Protein AF-A0A9P7HN36-F1 (afdb_monomer)

pLDDT: mean 71.85, std 19.64, range [27.72, 98.12]

Solvent-accessible surface area (backbone atoms only — not comparable to full-atom values): 15743 Å² total; per-residue (Å²): 134,84,80,79,74,85,84,77,75,54,72,68,57,50,51,51,53,48,53,53,50,51,50,52,51,50,52,50,52,53,49,52,51,51,50,53,53,49,54,54,48,52,54,50,52,52,52,50,52,54,51,49,54,53,48,55,54,49,51,52,52,51,51,54,50,51,52,50,50,54,49,47,57,49,48,52,53,46,52,54,68,34,59,76,48,65,57,75,86,74,66,43,78,41,98,89,78,43,80,41,70,77,92,73,76,58,62,22,52,64,59,46,64,41,38,46,61,50,85,45,71,68,40,47,54,48,49,53,50,49,34,63,68,70,66,62,69,82,94,48,97,85,75,67,71,91,85,72,56,69,69,58,52,46,71,73,43,28,50,62,57,45,54,52,48,29,63,74,68,70,56,58,69,67,43,48,51,53,40,54,52,52,53,50,51,58,72,70,44,78,82,74,76,86,76,56,78,72,55,60,58,53,52,57,55,52,57,57,52,61,68,56,63,78,75,68,85,80,82,90,82,85,87,79,89,84,80,88,79,92,76,86,85,66,78,72,69,68,59,63,69,64,65,73,73,70,76,84,80,78,82,91,130

Foldseek 3Di:
DDDDDDDDDDPVRVVVVVVVVVVVVVVVVVVVVVVVVVVVVVVVVVVVVVVVVVVVVVVVVVVVVVVVVVVVVVVVVVVLQDQQQFQDWDWDQDPVPGTHTQPDDQGTNVLLVCQQPVPDPVSLVRLLSVCVRVVVADPDPPDDDPDDDSSVVCVVGVPSSSVVVCVVSVHDVVSVVVNVVVVVVVVPDDDDDPDDPVVVVVVVVVVVVVVVVVPPPDDDDDDDDDDDDDDDDDPPVVVVVVVVPPPPCDDDD

Mean predicted aligned error: 20.32 Å

Sequence (253 aa):
MAAVAPSYLLRDEFVHFRNRQDELLNTEFHSIRSSVEAVKTELREFKEDVRESKEDVREFKEDVREQFSVVNQRLTRLEESNPSFPIHLIPSLDLSHGI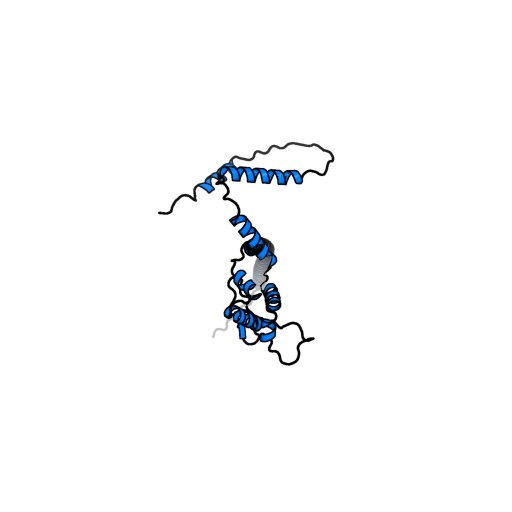LYPKYFPTNATEFYSLRNPTTNRLRQLLAYLAVFYDIQPHSEDDAPEGRNGDEFIAQHPELAVDLLENIFGLNEDNFIKFKARASELANRPPEPPVKRSQILVEIASARRQKLEHATAGHSRHPQSISSDEQDLSESDLYSLGAFLQLKYSGGY

Radius of gyration: 40.42 Å; Cα contacts (8 Å, |Δi|>4): 100; chains: 1; bounding box: 74×75×121 Å

Secondary structure (DSSP, 8-state):
-------PPPHHHHHHHHHHHHHHHHHHHHHHHHHHHHHHHHHHHHHHHHHHHHHHHHHHHHHHHHHHHHHHHHHHHHHHT-TTSBPPPPPEEETTTEEE--SS--SBHHHHHGGGS--SHHHHHHHHHHHHHTT---S-TTS--TT--HHHHHHH-HHHHHHHHHHHHT--HHHHHHHHHHHHHHHHSPPPP---HHHHHHHHHHHHHHHHHTTS-S----------------GGGGTHHHHTTSSSS----

Organism: NCBI:txid221167

Structure (mmCIF, N/CA/C/O backbone):
data_AF-A0A9P7HN36-F1
#
_entry.id   AF-A0A9P7HN36-F1
#
loop_
_atom_site.group_PDB
_atom_site.id
_atom_site.type_symbol
_atom_site.label_atom_id
_atom_site.label_alt_id
_atom_site.label_comp_id
_atom_site.label_asym_id
_atom_site.label_entity_id
_atom_site.label_seq_id
_atom_site.pdbx_PDB_ins_code
_atom_site.Cartn_x
_atom_site.Cartn_y
_atom_site.Cartn_z
_atom_site.occupancy
_atom_site.B_iso_or_equiv
_atom_site.auth_seq_id
_atom_site.auth_comp_id
_atom_site.auth_asym_id
_atom_site.auth_atom_id
_atom_site.pdbx_PDB_model_num
ATOM 1 N N . MET A 1 1 ? 14.181 -10.361 -81.608 1.00 47.28 1 MET A N 1
ATOM 2 C CA . MET A 1 1 ? 14.761 -10.467 -80.253 1.00 47.28 1 MET A CA 1
ATOM 3 C C . MET A 1 1 ? 16.243 -10.148 -80.360 1.00 47.28 1 MET A C 1
ATOM 5 O O . MET A 1 1 ? 16.975 -10.962 -80.902 1.00 47.28 1 MET A O 1
ATOM 9 N N . ALA A 1 2 ? 16.667 -8.942 -79.975 1.00 45.72 2 ALA A N 1
ATOM 10 C CA . ALA A 1 2 ? 18.086 -8.588 -79.970 1.00 45.72 2 ALA A CA 1
ATOM 11 C C . ALA A 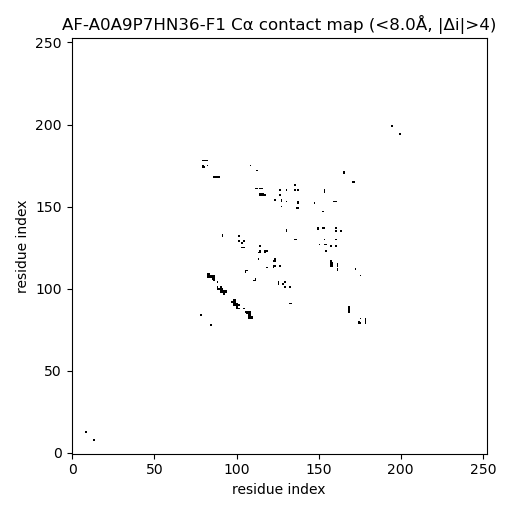1 2 ? 18.731 -9.183 -78.710 1.00 45.72 2 ALA A C 1
ATOM 13 O O . ALA A 1 2 ? 18.282 -8.903 -77.601 1.00 45.72 2 ALA A O 1
ATOM 14 N N . ALA A 1 3 ? 19.730 -10.047 -78.892 1.00 57.88 3 ALA A N 1
ATOM 15 C CA . ALA A 1 3 ? 20.500 -10.620 -77.799 1.00 57.88 3 ALA A CA 1
ATOM 16 C C . ALA A 1 3 ? 21.363 -9.519 -77.167 1.00 57.88 3 ALA A C 1
ATOM 18 O O . ALA A 1 3 ? 22.230 -8.948 -77.826 1.00 57.88 3 ALA A O 1
ATOM 19 N N . VAL A 1 4 ? 21.097 -9.202 -75.900 1.00 61.03 4 VAL A N 1
ATOM 20 C CA . VAL A 1 4 ? 21.942 -8.311 -75.099 1.00 61.03 4 VAL A CA 1
ATOM 21 C C . VAL A 1 4 ? 23.248 -9.056 -74.837 1.00 61.03 4 VAL A C 1
ATOM 23 O O . VAL A 1 4 ? 23.251 -10.084 -74.162 1.00 61.03 4 VAL A O 1
ATOM 26 N N . ALA A 1 5 ? 24.345 -8.583 -75.426 1.00 58.81 5 ALA A N 1
ATOM 27 C CA . ALA A 1 5 ? 25.664 -9.143 -75.169 1.00 58.81 5 ALA A CA 1
ATOM 28 C C . ALA A 1 5 ? 26.021 -8.953 -73.681 1.00 58.81 5 ALA A C 1
ATOM 30 O O . ALA A 1 5 ? 25.765 -7.875 -73.137 1.00 58.81 5 ALA A O 1
ATOM 31 N N . PRO A 1 6 ? 26.601 -9.962 -73.008 1.00 65.06 6 PRO A N 1
ATOM 32 C CA . PRO A 1 6 ? 27.048 -9.811 -71.631 1.00 65.06 6 PRO A CA 1
ATOM 33 C C . PRO A 1 6 ? 28.134 -8.731 -71.564 1.00 65.06 6 PRO A C 1
ATOM 35 O O . PRO A 1 6 ? 29.182 -8.845 -72.200 1.00 65.06 6 PRO A O 1
ATOM 38 N N . SER A 1 7 ? 27.867 -7.661 -70.814 1.00 76.44 7 SER A N 1
ATOM 39 C CA . SER A 1 7 ? 28.839 -6.601 -70.559 1.00 76.44 7 SER A CA 1
ATOM 40 C C . SER A 1 7 ? 29.879 -7.114 -69.566 1.00 76.44 7 SER A C 1
ATOM 42 O O . SER A 1 7 ? 29.596 -7.260 -68.375 1.00 76.44 7 SER A O 1
ATOM 44 N N . TYR A 1 8 ? 31.077 -7.418 -70.048 1.00 80.38 8 TYR A N 1
ATOM 45 C CA . TYR A 1 8 ? 32.200 -7.759 -69.185 1.00 80.38 8 TYR A CA 1
ATOM 46 C C . TYR A 1 8 ? 32.840 -6.470 -68.666 1.00 80.38 8 TYR A C 1
ATOM 48 O O . TYR A 1 8 ? 33.222 -5.611 -69.456 1.00 80.38 8 TYR A O 1
ATOM 56 N N . LEU A 1 9 ? 32.941 -6.340 -67.342 1.00 84.62 9 LEU A N 1
ATOM 57 C CA . LEU A 1 9 ? 33.673 -5.250 -66.696 1.00 84.62 9 LEU A CA 1
ATOM 58 C C . LEU A 1 9 ? 35.171 -5.407 -66.957 1.00 84.62 9 LEU A C 1
ATOM 60 O O . LEU A 1 9 ? 35.709 -6.518 -66.859 1.00 84.62 9 LEU A O 1
ATOM 64 N N . LEU A 1 10 ? 35.860 -4.299 -67.230 1.00 90.44 10 LEU A N 1
ATOM 65 C CA . LEU A 1 10 ? 37.320 -4.309 -67.232 1.00 90.44 10 LEU A CA 1
ATOM 66 C C . LEU A 1 10 ? 37.828 -4.535 -65.800 1.00 90.44 10 LEU A C 1
ATOM 68 O O . LEU A 1 10 ? 37.177 -4.173 -64.819 1.00 90.44 10 LEU A O 1
ATOM 72 N N . ARG A 1 11 ? 39.021 -5.127 -65.666 1.00 91.06 11 ARG A N 1
ATOM 73 C CA . ARG A 1 11 ? 39.638 -5.431 -64.363 1.00 91.06 11 ARG A CA 1
ATOM 74 C C . ARG A 1 11 ? 39.648 -4.219 -63.429 1.00 91.06 11 ARG A C 1
ATOM 76 O O . ARG A 1 11 ? 39.328 -4.356 -62.252 1.00 91.06 11 ARG A O 1
ATOM 83 N N . ASP A 1 12 ? 39.996 -3.054 -63.957 1.00 92.81 12 ASP A N 1
ATOM 84 C CA . ASP A 1 12 ? 40.121 -1.837 -63.158 1.00 92.81 12 ASP A CA 1
ATOM 85 C C . ASP A 1 12 ? 38.751 -1.307 -62.716 1.00 92.81 12 ASP A C 1
ATOM 87 O O . ASP A 1 12 ? 38.607 -0.880 -61.574 1.00 92.81 12 ASP A O 1
ATOM 91 N N . GLU A 1 13 ? 37.716 -1.437 -63.554 1.00 91.75 13 GLU A N 1
ATOM 92 C CA . GLU A 1 13 ? 36.330 -1.101 -63.197 1.00 91.75 13 GLU A CA 1
ATOM 93 C C . GLU A 1 13 ? 35.790 -2.026 -62.100 1.00 91.75 13 GLU A C 1
ATOM 95 O O . GLU A 1 13 ? 35.145 -1.564 -61.158 1.00 91.75 13 GLU A O 1
ATOM 100 N N . PHE A 1 14 ? 36.100 -3.326 -62.173 1.00 92.31 14 PHE A N 1
ATOM 101 C CA . PHE A 1 14 ? 35.742 -4.291 -61.131 1.00 92.31 14 PHE A CA 1
ATOM 102 C C . PHE A 1 14 ? 36.408 -3.956 -59.791 1.00 92.31 14 PHE A C 1
ATOM 104 O O . PHE A 1 14 ? 35.742 -3.965 -58.753 1.00 92.31 14 PHE A O 1
ATOM 111 N N . VAL A 1 15 ? 37.706 -3.631 -59.805 1.00 94.00 15 VAL A N 1
ATOM 112 C CA . VAL A 1 15 ? 38.441 -3.217 -58.599 1.00 94.00 15 VAL A CA 1
ATOM 113 C C . VAL A 1 15 ? 37.847 -1.931 -58.023 1.00 94.00 15 VAL A C 1
ATOM 115 O O . VAL A 1 15 ? 37.610 -1.857 -56.820 1.00 94.00 15 VAL A O 1
ATOM 118 N N . HIS A 1 16 ? 37.526 -0.947 -58.866 1.00 95.06 16 HIS A N 1
ATOM 119 C CA . HIS A 1 16 ? 36.911 0.304 -58.422 1.00 95.06 16 HIS A CA 1
ATOM 120 C C . HIS A 1 16 ? 35.534 0.089 -57.784 1.00 95.06 16 HIS A C 1
ATOM 122 O O . HIS A 1 16 ? 35.232 0.680 -56.746 1.00 95.06 16 HIS A O 1
ATOM 128 N N . PHE A 1 17 ? 34.705 -0.767 -58.390 1.00 94.00 17 PHE A N 1
ATOM 129 C CA . PHE A 1 17 ? 33.387 -1.110 -57.864 1.00 94.00 17 PHE A CA 1
ATOM 130 C C . PHE A 1 17 ? 33.491 -1.824 -56.513 1.00 94.00 17 PHE A C 1
ATOM 132 O O . PHE A 1 17 ? 32.769 -1.476 -55.579 1.00 94.00 17 PHE A O 1
ATOM 139 N N . ARG A 1 18 ? 34.424 -2.777 -56.388 1.00 95.12 18 ARG A N 1
ATOM 140 C CA . ARG A 1 18 ? 34.692 -3.482 -55.129 1.00 95.12 18 ARG A CA 1
ATOM 141 C C . ARG A 1 18 ? 35.163 -2.544 -54.028 1.00 95.12 18 ARG A C 1
ATOM 143 O O . ARG A 1 18 ? 34.570 -2.558 -52.959 1.00 95.12 18 ARG A O 1
ATOM 150 N N . ASN A 1 19 ? 36.138 -1.683 -54.310 1.00 95.56 19 ASN A N 1
ATOM 151 C CA . ASN A 1 19 ? 36.632 -0.716 -53.330 1.00 95.56 19 ASN A CA 1
ATOM 152 C C . ASN A 1 19 ? 35.515 0.221 -52.859 1.00 95.56 19 ASN A C 1
ATOM 154 O O . ASN A 1 19 ? 35.366 0.443 -51.664 1.00 95.56 19 ASN A O 1
ATOM 158 N N . ARG A 1 20 ? 34.670 0.703 -53.780 1.00 96.38 20 ARG A N 1
ATOM 159 C CA . ARG A 1 20 ? 33.516 1.540 -53.429 1.00 96.38 20 ARG A CA 1
ATOM 160 C C . ARG A 1 20 ? 32.504 0.794 -52.562 1.00 96.38 20 ARG A C 1
ATOM 162 O O . ARG A 1 20 ? 31.936 1.374 -51.642 1.00 96.38 20 ARG A O 1
ATOM 169 N N . GLN A 1 21 ? 32.246 -0.476 -52.863 1.00 96.19 21 GLN A N 1
ATOM 170 C CA . GLN A 1 21 ? 31.353 -1.301 -52.055 1.00 96.19 21 GLN A CA 1
ATOM 171 C C . GLN A 1 21 ? 31.927 -1.528 -50.652 1.00 96.19 21 GLN A C 1
ATOM 173 O O . GLN A 1 21 ? 31.193 -1.405 -49.674 1.00 96.19 21 GLN A O 1
ATOM 178 N N . ASP A 1 22 ? 33.223 -1.814 -50.548 1.00 97.31 22 ASP A N 1
ATOM 179 C CA . ASP A 1 22 ? 33.903 -2.017 -49.270 1.00 97.31 22 ASP A CA 1
ATOM 180 C C . ASP A 1 22 ? 33.950 -0.720 -48.450 1.00 97.31 22 ASP A C 1
ATOM 182 O O . ASP A 1 22 ? 33.723 -0.751 -47.244 1.00 97.31 22 ASP A O 1
ATOM 186 N N . GLU A 1 23 ? 34.164 0.434 -49.087 1.00 97.19 23 GLU A N 1
ATOM 187 C CA . GLU A 1 23 ? 34.049 1.752 -48.451 1.00 97.19 23 GLU A CA 1
ATOM 188 C C . GLU A 1 23 ? 32.647 1.976 -47.878 1.00 97.19 23 GLU A C 1
ATOM 190 O O . GLU A 1 23 ? 32.523 2.312 -46.700 1.00 97.19 23 GLU A O 1
ATOM 195 N N . LEU A 1 24 ? 31.596 1.725 -48.667 1.00 97.19 24 LEU A N 1
ATOM 196 C CA . LEU A 1 24 ? 30.209 1.859 -48.210 1.00 97.19 24 LEU A CA 1
ATOM 197 C C . LEU A 1 24 ? 29.908 0.925 -47.032 1.00 97.19 24 LEU A C 1
ATOM 199 O O . LEU A 1 24 ? 29.377 1.360 -46.010 1.00 97.19 24 LEU A O 1
ATOM 203 N N . LEU A 1 25 ? 30.300 -0.346 -47.132 1.00 97.56 25 LEU A N 1
ATOM 204 C CA . LEU A 1 25 ? 30.133 -1.307 -46.042 1.00 97.56 25 LEU A CA 1
ATOM 205 C C . LEU A 1 25 ? 30.875 -0.854 -44.786 1.00 97.56 25 LEU A C 1
ATOM 207 O O . LEU A 1 25 ? 30.311 -0.888 -43.694 1.00 97.56 25 LEU A O 1
ATOM 211 N N . ASN A 1 26 ? 32.110 -0.376 -44.929 1.00 97.50 26 ASN A N 1
ATOM 212 C CA . ASN A 1 26 ? 32.878 0.145 -43.807 1.00 97.50 26 ASN A CA 1
ATOM 213 C C . ASN A 1 26 ? 32.187 1.352 -43.169 1.00 97.50 26 ASN A C 1
ATOM 215 O O . ASN A 1 26 ? 32.127 1.411 -41.941 1.00 97.50 26 ASN A O 1
ATOM 219 N N . THR A 1 27 ? 31.631 2.281 -43.952 1.00 97.75 27 THR A N 1
ATOM 220 C CA . THR A 1 27 ? 30.898 3.429 -43.395 1.00 97.75 27 THR A CA 1
ATOM 221 C C . THR A 1 27 ? 29.658 3.002 -42.613 1.00 97.75 27 THR A C 1
ATOM 223 O O . THR A 1 27 ? 29.464 3.463 -41.488 1.00 97.75 27 THR A O 1
ATOM 226 N N . GLU A 1 28 ? 28.878 2.056 -43.140 1.00 97.94 28 GLU A N 1
ATOM 227 C CA . GLU A 1 28 ? 27.693 1.531 -42.456 1.00 97.94 28 GLU A CA 1
ATOM 228 C C . GLU A 1 28 ? 28.076 0.782 -41.174 1.00 97.94 28 GLU A C 1
ATOM 230 O O . GLU A 1 28 ? 27.488 1.013 -40.118 1.00 97.94 28 GLU A O 1
ATOM 235 N N . PHE A 1 29 ? 29.125 -0.047 -41.205 1.00 98.06 29 PHE A N 1
ATOM 236 C CA . PHE A 1 29 ? 29.607 -0.736 -40.005 1.00 98.06 29 PHE A CA 1
ATOM 237 C C . PHE A 1 29 ? 30.107 0.232 -38.926 1.00 98.06 29 PHE A C 1
ATOM 239 O O . PHE A 1 29 ? 29.846 0.007 -37.742 1.00 98.06 29 PHE A O 1
ATOM 246 N N . HIS A 1 30 ? 30.787 1.319 -39.303 1.00 97.75 30 HIS A N 1
ATOM 247 C CA . HIS A 1 30 ? 31.198 2.357 -38.349 1.00 97.75 30 HIS A CA 1
ATOM 248 C C . HIS A 1 30 ? 29.997 3.109 -37.763 1.00 97.75 30 HIS A C 1
ATOM 250 O O . HIS A 1 30 ? 29.988 3.401 -36.562 1.00 97.75 30 HIS A O 1
ATOM 256 N N . SER A 1 31 ? 28.979 3.383 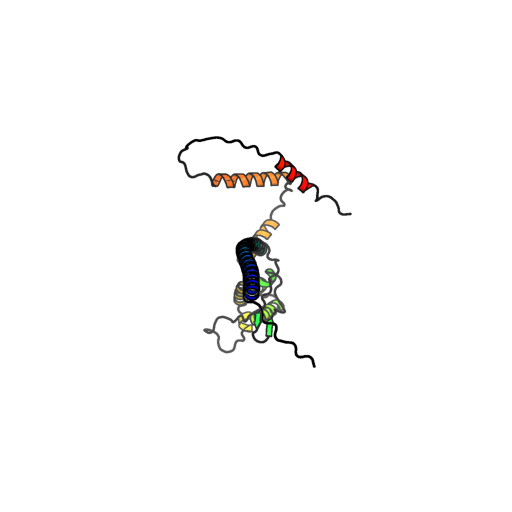-38.582 1.00 97.75 31 SER A N 1
ATOM 257 C CA . SER A 1 31 ? 27.727 4.008 -38.147 1.00 97.75 31 SER A CA 1
ATOM 258 C C . SER A 1 31 ? 26.986 3.122 -37.142 1.00 97.75 31 SER A C 1
ATOM 260 O O . SER A 1 31 ? 26.695 3.551 -36.023 1.00 97.75 31 SER A O 1
ATOM 262 N N . ILE A 1 32 ? 26.791 1.842 -37.480 1.00 97.94 32 ILE A N 1
ATOM 263 C CA . ILE A 1 32 ? 26.143 0.856 -36.606 1.00 97.94 32 ILE A CA 1
ATOM 264 C C . ILE A 1 32 ? 26.909 0.729 -35.291 1.00 97.94 32 ILE A C 1
ATOM 266 O O . ILE A 1 32 ? 26.306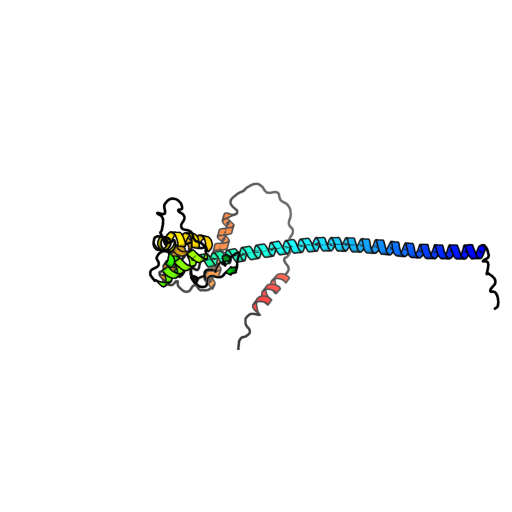 0.755 -34.221 1.00 97.94 32 ILE A O 1
ATOM 270 N N . ARG A 1 33 ? 28.242 0.633 -35.344 1.00 97.62 33 ARG A N 1
ATOM 271 C CA . ARG A 1 33 ? 29.065 0.527 -34.134 1.00 97.62 33 ARG A CA 1
ATOM 272 C C . ARG A 1 33 ? 28.907 1.747 -33.230 1.00 97.62 33 ARG A C 1
ATOM 274 O O . ARG A 1 33 ? 28.764 1.582 -32.023 1.00 97.62 33 ARG A O 1
ATOM 281 N N . SER A 1 34 ? 28.897 2.946 -33.809 1.00 97.56 34 SER A N 1
ATOM 282 C CA . SER A 1 34 ? 28.666 4.187 -33.060 1.00 97.56 34 SER A CA 1
ATOM 283 C C . SER A 1 34 ? 27.279 4.205 -32.412 1.00 97.56 34 SER A C 1
ATOM 285 O O . SER A 1 34 ? 27.163 4.523 -31.232 1.00 97.56 34 SER A O 1
ATOM 287 N N . SER A 1 35 ? 26.241 3.795 -33.146 1.00 97.75 35 SER A N 1
ATOM 288 C CA . SER A 1 35 ? 24.876 3.696 -32.615 1.00 97.75 35 SER A CA 1
ATOM 289 C C . SER A 1 35 ? 24.771 2.682 -31.470 1.00 97.75 35 SER A C 1
ATOM 291 O O . SER A 1 35 ? 24.151 2.972 -30.450 1.00 97.75 35 SER A O 1
ATOM 293 N N . VAL A 1 36 ? 25.431 1.526 -31.585 1.00 98.12 36 VAL A N 1
ATOM 294 C CA . VAL A 1 36 ? 25.458 0.508 -30.523 1.00 98.12 36 VAL A CA 1
ATOM 295 C C . VAL A 1 36 ? 26.144 1.027 -29.256 1.00 98.12 36 VAL A C 1
ATOM 297 O O . VAL A 1 36 ? 25.639 0.793 -28.158 1.00 98.12 36 VAL A O 1
ATOM 300 N N . GLU A 1 37 ? 27.267 1.741 -29.371 1.00 97.50 37 GLU A N 1
ATOM 301 C CA . GLU A 1 37 ? 27.928 2.334 -28.197 1.00 97.50 37 GLU A CA 1
ATOM 302 C C . GLU A 1 37 ? 27.091 3.461 -27.565 1.00 97.50 37 GLU A C 1
ATOM 304 O O . GLU A 1 37 ? 27.061 3.577 -26.336 1.00 97.50 37 GLU A O 1
ATOM 309 N N . ALA A 1 38 ? 26.352 4.236 -28.368 1.00 97.50 38 ALA A N 1
ATOM 310 C CA . ALA A 1 38 ? 25.414 5.237 -27.856 1.00 97.50 38 ALA A CA 1
ATOM 311 C C . ALA A 1 38 ? 24.286 4.578 -27.043 1.00 97.50 38 ALA A C 1
ATOM 313 O O . ALA A 1 38 ? 24.116 4.893 -25.868 1.00 97.50 38 ALA A O 1
ATOM 314 N N . VAL A 1 39 ? 23.616 3.565 -27.606 1.00 98.00 39 VAL A N 1
ATOM 315 C CA . VAL A 1 39 ? 22.551 2.809 -26.914 1.00 98.00 39 VAL A CA 1
ATOM 316 C C . VAL A 1 39 ? 23.062 2.164 -25.626 1.00 98.00 39 VAL A C 1
ATOM 318 O O . VAL A 1 39 ? 22.370 2.130 -24.613 1.00 98.00 39 VAL A O 1
ATOM 321 N N . LYS A 1 40 ? 24.291 1.647 -25.632 1.00 97.44 40 LYS A N 1
ATOM 322 C CA . LYS A 1 40 ? 24.910 1.059 -24.439 1.00 97.44 40 LYS A CA 1
ATOM 323 C C . LYS A 1 40 ? 25.165 2.093 -23.341 1.00 97.44 40 LYS A C 1
ATOM 325 O O . LYS A 1 40 ? 25.086 1.744 -22.163 1.00 97.44 40 LYS A O 1
ATOM 330 N N . THR A 1 41 ? 25.484 3.327 -23.721 1.00 97.25 41 THR A N 1
ATOM 331 C CA . THR A 1 41 ? 25.666 4.441 -22.784 1.00 97.25 41 THR A CA 1
ATOM 332 C C . THR A 1 41 ? 24.323 4.854 -22.189 1.00 97.25 41 THR A C 1
ATOM 334 O O . THR A 1 41 ? 24.186 4.825 -20.970 1.00 97.25 41 THR A O 1
ATOM 337 N N . GLU A 1 42 ? 23.303 5.068 -23.022 1.00 97.50 42 GLU A N 1
ATOM 338 C CA . GLU A 1 42 ? 21.939 5.385 -22.564 1.00 97.50 42 GLU A CA 1
ATOM 339 C C . GLU A 1 42 ? 21.368 4.286 -21.654 1.00 97.50 42 GLU A C 1
ATOM 341 O O . GLU A 1 42 ? 20.771 4.562 -20.617 1.00 97.50 42 GLU A O 1
ATOM 346 N N . LEU A 1 43 ? 21.603 3.010 -21.981 1.00 97.56 43 LEU A N 1
ATOM 347 C CA . LEU A 1 43 ? 21.161 1.889 -21.146 1.00 97.56 43 LEU A CA 1
ATOM 348 C C . LEU A 1 43 ? 21.854 1.873 -19.776 1.00 97.56 43 LEU A C 1
ATOM 350 O O . LEU A 1 43 ? 21.286 1.384 -18.795 1.00 97.56 43 LEU A O 1
ATOM 354 N N . ARG A 1 44 ? 23.094 2.366 -19.702 1.00 97.06 44 ARG A N 1
ATOM 355 C CA . ARG A 1 44 ? 23.831 2.482 -18.442 1.00 97.06 44 ARG A CA 1
ATOM 356 C C . ARG A 1 44 ? 23.238 3.581 -17.570 1.00 97.06 44 ARG A C 1
ATOM 358 O O . ARG A 1 44 ? 22.998 3.312 -16.399 1.00 97.06 44 ARG A O 1
ATOM 365 N N . GLU A 1 45 ? 22.968 4.742 -18.154 1.00 96.69 45 GLU A N 1
ATOM 366 C CA . GLU A 1 45 ? 22.323 5.877 -17.483 1.00 96.69 45 GLU A CA 1
ATOM 367 C C . GLU A 1 45 ? 20.928 5.484 -16.987 1.00 96.69 45 GLU A C 1
ATOM 369 O O . GLU A 1 45 ? 20.653 5.550 -15.794 1.00 96.69 45 GLU A O 1
ATOM 374 N N . PHE A 1 46 ? 20.102 4.884 -17.850 1.00 97.44 46 PHE A N 1
ATOM 375 C CA . PHE A 1 46 ? 18.781 4.384 -17.462 1.00 97.44 46 PHE A CA 1
ATOM 376 C C . PHE A 1 46 ? 18.837 3.384 -16.295 1.00 97.44 46 PHE A C 1
ATOM 378 O O . PHE A 1 46 ? 17.964 3.355 -15.427 1.00 97.44 46 PHE A O 1
ATOM 385 N N . LYS A 1 47 ? 19.868 2.534 -16.245 1.00 96.19 47 LYS A N 1
ATOM 386 C CA . LYS A 1 47 ? 20.054 1.595 -15.132 1.00 96.19 47 LYS A CA 1
ATOM 387 C C . LYS A 1 47 ? 20.394 2.312 -13.822 1.00 96.19 47 LYS A C 1
ATOM 389 O O . LYS A 1 47 ? 20.030 1.803 -12.758 1.00 96.19 47 LYS A O 1
ATOM 394 N N . GLU A 1 48 ? 21.113 3.426 -13.887 1.00 96.62 48 GLU A N 1
ATOM 395 C CA . GLU A 1 48 ? 21.414 4.266 -12.727 1.00 96.62 48 GLU A CA 1
ATOM 396 C C . GLU A 1 48 ? 20.146 4.977 -12.235 1.00 96.62 48 GLU A C 1
ATOM 398 O O . GLU A 1 48 ? 19.824 4.825 -11.056 1.00 96.62 48 GLU A O 1
ATOM 403 N N . ASP A 1 49 ? 19.352 5.567 -13.132 1.00 96.62 49 ASP A N 1
ATOM 404 C CA . ASP A 1 49 ? 18.062 6.199 -12.803 1.00 96.62 49 ASP A CA 1
ATOM 405 C C . ASP A 1 49 ? 17.083 5.210 -12.149 1.00 96.62 49 ASP A C 1
ATOM 407 O O . ASP A 1 49 ? 16.435 5.497 -11.142 1.00 96.62 49 ASP A O 1
ATOM 411 N N . VAL A 1 50 ? 16.993 3.984 -12.681 1.00 96.81 50 VAL A N 1
ATOM 412 C CA . VAL A 1 50 ? 16.153 2.925 -12.092 1.00 96.81 50 VAL A CA 1
ATOM 413 C C . VAL A 1 50 ? 16.640 2.535 -10.693 1.00 96.81 50 VAL A C 1
ATOM 415 O O . VAL A 1 50 ? 15.835 2.147 -9.841 1.00 96.81 50 VAL A O 1
ATOM 418 N N . ARG A 1 51 ? 17.951 2.603 -10.437 1.00 95.88 51 ARG A N 1
ATOM 419 C CA . ARG A 1 51 ? 18.512 2.314 -9.113 1.00 95.88 51 ARG A CA 1
ATOM 420 C C . ARG A 1 51 ? 18.144 3.411 -8.117 1.00 95.88 51 ARG A C 1
ATOM 422 O O . ARG A 1 51 ? 17.738 3.060 -7.014 1.00 95.88 51 ARG A O 1
ATOM 429 N N . GLU A 1 52 ? 18.255 4.673 -8.517 1.00 96.19 52 GLU A N 1
ATOM 430 C CA . GLU A 1 52 ? 17.866 5.838 -7.712 1.00 96.19 52 GLU A CA 1
ATOM 431 C C . GLU A 1 52 ? 16.366 5.818 -7.403 1.00 96.19 52 GLU A C 1
ATOM 433 O O . GLU A 1 52 ? 15.976 5.779 -6.241 1.00 96.19 52 GLU A O 1
ATOM 438 N N . SER A 1 53 ? 15.518 5.646 -8.421 1.00 95.88 53 SER A N 1
ATOM 439 C CA . SER A 1 53 ? 14.064 5.553 -8.234 1.00 95.88 53 SER A CA 1
ATOM 440 C C . SER A 1 53 ? 13.656 4.425 -7.274 1.00 95.88 53 SER A C 1
ATOM 442 O O . SER A 1 53 ? 12.695 4.546 -6.512 1.00 95.88 53 SER A O 1
ATOM 444 N N . LYS A 1 54 ? 14.392 3.307 -7.264 1.00 94.81 54 LYS A N 1
ATOM 445 C CA . LYS A 1 54 ? 14.148 2.213 -6.315 1.00 94.81 54 LYS A CA 1
ATOM 446 C C . LYS A 1 54 ? 14.495 2.597 -4.873 1.00 94.81 54 LYS A C 1
ATOM 448 O O . LYS A 1 54 ? 13.872 2.068 -3.949 1.00 94.81 54 LYS A O 1
ATOM 453 N N . GLU A 1 55 ? 15.495 3.447 -4.686 1.00 95.56 55 GLU A N 1
ATOM 454 C CA . GLU A 1 55 ? 15.901 3.976 -3.385 1.00 95.56 55 GLU A CA 1
ATOM 455 C C . GLU A 1 55 ? 14.852 4.971 -2.867 1.00 95.56 55 GLU A C 1
ATOM 457 O O . GLU A 1 55 ? 14.335 4.761 -1.769 1.00 95.56 55 GLU A O 1
ATOM 462 N N . ASP A 1 56 ? 14.384 5.893 -3.711 1.00 94.62 56 ASP A N 1
ATOM 463 C CA . ASP A 1 56 ? 13.293 6.829 -3.385 1.00 94.62 56 ASP A CA 1
ATOM 464 C C . ASP A 1 56 ? 12.000 6.102 -2.990 1.00 94.62 56 ASP A C 1
ATOM 466 O O . ASP A 1 56 ? 11.345 6.425 -1.998 1.00 94.62 56 ASP A O 1
ATOM 470 N N . VAL A 1 57 ? 11.623 5.062 -3.743 1.00 95.00 57 VAL A N 1
ATOM 471 C CA . VAL A 1 57 ? 10.437 4.247 -3.427 1.00 95.00 57 VAL A CA 1
ATOM 472 C C . VAL A 1 57 ? 10.595 3.534 -2.083 1.00 95.00 57 VAL A C 1
ATOM 474 O O . VAL A 1 57 ? 9.606 3.309 -1.376 1.00 95.00 57 VAL A O 1
ATOM 477 N N . ARG A 1 58 ? 11.822 3.149 -1.718 1.00 94.12 58 ARG A N 1
ATOM 478 C CA . ARG A 1 58 ? 12.092 2.531 -0.420 1.00 94.12 58 ARG A CA 1
ATOM 479 C C . ARG A 1 58 ? 11.957 3.552 0.706 1.00 94.12 58 ARG A C 1
ATOM 481 O O . ARG A 1 58 ? 11.287 3.230 1.686 1.00 94.12 58 ARG A O 1
ATOM 488 N N . GLU A 1 59 ? 12.535 4.737 0.554 1.00 94.38 59 GLU A N 1
ATOM 489 C CA . GLU A 1 59 ? 12.415 5.828 1.527 1.00 94.38 59 GLU A CA 1
ATOM 490 C C . GLU A 1 59 ? 10.948 6.222 1.721 1.00 94.38 59 GLU A C 1
ATOM 492 O O . GLU A 1 59 ? 10.436 6.169 2.836 1.00 94.38 59 GLU A O 1
ATOM 497 N N . PHE A 1 60 ? 10.214 6.454 0.629 1.00 95.00 60 PHE A N 1
ATOM 498 C CA . PHE A 1 60 ? 8.783 6.759 0.681 1.00 95.00 60 PHE A CA 1
ATOM 499 C C . PHE A 1 60 ? 7.977 5.686 1.428 1.00 95.00 60 PHE A C 1
ATOM 501 O O . PHE A 1 60 ? 7.057 5.987 2.190 1.00 95.00 60 PHE A O 1
ATOM 508 N N . LYS A 1 61 ? 8.316 4.405 1.241 1.00 91.38 61 LYS A N 1
ATOM 509 C CA . LYS A 1 61 ? 7.667 3.301 1.959 1.00 91.38 61 LYS A CA 1
ATOM 510 C C . LYS A 1 61 ? 7.968 3.327 3.460 1.00 91.38 61 LYS A C 1
ATOM 512 O O . LYS A 1 61 ? 7.093 2.960 4.251 1.00 91.38 61 LYS A O 1
ATOM 517 N N . GLU A 1 62 ? 9.188 3.685 3.844 1.00 92.50 62 GLU A N 1
ATOM 518 C CA . GLU A 1 62 ? 9.581 3.849 5.246 1.00 92.50 62 GLU A CA 1
ATOM 519 C C . GLU A 1 62 ? 8.822 5.037 5.868 1.00 92.50 62 GLU A C 1
ATOM 521 O O . GLU A 1 62 ? 8.153 4.850 6.886 1.00 92.50 62 GLU A O 1
ATOM 526 N N . ASP A 1 63 ? 8.750 6.173 5.174 1.00 91.50 63 ASP A N 1
ATOM 527 C CA . ASP A 1 63 ? 7.995 7.368 5.580 1.00 91.50 63 ASP A CA 1
ATOM 528 C C . ASP A 1 63 ? 6.497 7.087 5.787 1.00 91.50 63 ASP A C 1
ATOM 530 O O . ASP A 1 63 ? 5.909 7.411 6.825 1.00 91.50 63 ASP A O 1
ATOM 534 N N . VAL A 1 64 ? 5.860 6.404 4.830 1.00 90.75 64 VAL A N 1
ATOM 535 C CA . VAL A 1 64 ? 4.447 6.002 4.940 1.00 90.75 64 VAL A CA 1
ATOM 536 C C . VAL A 1 64 ? 4.233 5.060 6.126 1.00 90.75 64 VAL A C 1
ATOM 538 O O . VAL A 1 64 ? 3.228 5.172 6.835 1.00 90.75 64 VAL A O 1
ATOM 541 N N . ARG A 1 65 ? 5.167 4.135 6.381 1.00 89.50 65 ARG A N 1
ATOM 542 C CA . ARG A 1 65 ? 5.092 3.233 7.540 1.00 89.50 65 ARG A CA 1
ATOM 543 C C . ARG A 1 65 ? 5.187 4.011 8.851 1.00 89.50 65 ARG A C 1
ATOM 545 O O . ARG A 1 65 ? 4.438 3.702 9.781 1.00 89.50 65 ARG A O 1
ATOM 552 N N . GLU A 1 66 ? 6.074 4.994 8.941 1.00 88.56 66 GLU A N 1
ATOM 553 C CA . GLU A 1 66 ? 6.199 5.842 10.128 1.00 88.56 66 GLU A CA 1
ATOM 554 C C . GLU A 1 66 ? 4.938 6.671 10.366 1.00 88.56 66 GLU A C 1
ATOM 556 O O . GLU A 1 66 ? 4.397 6.664 11.476 1.00 88.56 66 GLU A O 1
ATOM 561 N N . GLN A 1 67 ? 4.398 7.304 9.322 1.00 88.56 67 GLN A N 1
ATOM 562 C CA . GLN A 1 67 ? 3.135 8.036 9.422 1.00 88.56 67 GLN A CA 1
ATOM 563 C C . GLN A 1 67 ? 1.992 7.132 9.887 1.00 88.56 67 GLN A C 1
ATOM 565 O O . GLN A 1 67 ? 1.240 7.505 10.791 1.00 88.56 67 GLN A O 1
ATOM 570 N N . PHE A 1 68 ? 1.887 5.923 9.331 1.00 88.06 68 PHE A N 1
ATOM 571 C CA . PHE A 1 68 ? 0.873 4.957 9.745 1.00 88.06 68 PHE A CA 1
ATOM 572 C C . PHE A 1 68 ? 1.058 4.522 11.204 1.00 88.06 68 PHE A C 1
ATOM 574 O O . PHE A 1 68 ? 0.084 4.432 11.946 1.00 88.06 68 PHE A O 1
ATOM 581 N N . SER A 1 69 ? 2.300 4.330 11.658 1.00 85.19 69 SER A N 1
ATOM 582 C CA . SER A 1 69 ? 2.607 4.049 13.067 1.00 85.19 69 SER A CA 1
ATOM 583 C C . SER A 1 69 ? 2.152 5.185 13.988 1.00 85.19 69 SER A C 1
ATOM 585 O O . SER A 1 69 ? 1.495 4.934 14.999 1.00 85.19 69 SER A O 1
ATOM 587 N N . VAL A 1 70 ? 2.421 6.444 13.627 1.00 84.88 70 VAL A N 1
ATOM 588 C CA . VAL A 1 70 ? 1.971 7.614 14.401 1.00 84.88 70 VAL A CA 1
ATOM 589 C C . VAL A 1 70 ? 0.446 7.706 14.435 1.00 84.88 70 VAL A C 1
ATOM 591 O O . VAL A 1 70 ? -0.125 8.000 15.487 1.00 84.88 70 VAL A O 1
ATOM 594 N N . VAL A 1 71 ? -0.223 7.457 13.307 1.00 83.88 71 VAL A N 1
ATOM 595 C CA . VAL A 1 71 ? -1.690 7.434 13.234 1.00 83.88 71 VAL A CA 1
ATOM 596 C C . VAL A 1 71 ? -2.250 6.315 14.104 1.00 83.88 71 VAL A C 1
ATOM 598 O O . VAL A 1 71 ? -3.123 6.591 14.920 1.00 83.88 71 VAL A O 1
ATOM 601 N N . ASN A 1 72 ? -1.703 5.103 14.024 1.00 79.62 72 ASN A N 1
ATOM 602 C CA . ASN A 1 72 ? -2.123 3.988 14.869 1.00 79.62 72 ASN A CA 1
ATOM 603 C C . ASN A 1 72 ? -1.923 4.294 16.348 1.00 79.62 72 ASN A C 1
ATOM 605 O O . ASN A 1 72 ? -2.843 4.096 17.120 1.00 79.62 72 ASN A O 1
ATOM 609 N N . GLN A 1 73 ? -0.787 4.865 16.752 1.00 71.81 73 GLN A N 1
ATOM 610 C CA . GLN A 1 73 ? -0.583 5.282 18.144 1.00 71.81 73 GLN A CA 1
ATOM 611 C C . GLN A 1 73 ? -1.595 6.340 18.604 1.00 71.81 73 GLN A C 1
ATOM 613 O O . GLN A 1 73 ? -1.907 6.435 19.790 1.00 71.81 73 GLN A O 1
ATOM 618 N N . ARG A 1 74 ? -2.076 7.195 17.696 1.00 73.31 74 ARG A N 1
ATOM 619 C CA . ARG A 1 74 ? -3.143 8.153 18.010 1.00 73.31 74 ARG A CA 1
ATOM 620 C C . ARG A 1 74 ? -4.493 7.457 18.104 1.00 73.31 74 ARG A C 1
ATOM 622 O O . ARG A 1 74 ? -5.242 7.789 19.014 1.00 73.31 74 ARG A O 1
ATOM 629 N N . LEU A 1 75 ? -4.785 6.522 17.204 1.00 73.56 75 LEU A N 1
ATOM 630 C CA . LEU A 1 75 ? -6.002 5.716 17.238 1.00 73.56 75 LEU A CA 1
ATOM 631 C C . LEU A 1 75 ? -6.062 4.875 18.509 1.00 73.56 75 LEU A C 1
ATOM 633 O O . LEU A 1 75 ? -7.029 5.015 19.239 1.00 73.56 75 LEU A O 1
ATOM 637 N N . THR A 1 76 ? -5.001 4.150 18.863 1.00 67.38 76 THR A N 1
ATOM 638 C CA . THR A 1 76 ? -4.956 3.370 20.106 1.00 67.38 76 THR A CA 1
ATOM 639 C C . THR A 1 76 ? -5.139 4.259 21.329 1.00 67.38 76 THR A C 1
ATOM 641 O O . THR A 1 76 ? -5.953 3.957 22.190 1.00 67.38 76 THR A O 1
ATOM 644 N N . ARG A 1 77 ? -4.483 5.428 21.393 1.00 64.56 77 ARG A N 1
ATOM 645 C CA . ARG A 1 77 ? -4.724 6.388 22.488 1.00 64.56 77 ARG A CA 1
ATOM 646 C C . ARG A 1 77 ? -6.164 6.886 22.528 1.00 64.56 77 ARG A C 1
ATOM 648 O O . ARG A 1 77 ? -6.665 7.156 23.614 1.00 64.56 77 ARG A O 1
ATOM 655 N N . LEU A 1 78 ? -6.804 7.079 21.376 1.00 64.44 78 LEU A N 1
ATOM 656 C CA . LEU A 1 78 ? -8.199 7.507 21.289 1.00 64.44 78 LEU A CA 1
ATOM 657 C C . LEU A 1 78 ? -9.150 6.381 21.712 1.00 64.44 78 LEU A C 1
ATOM 659 O O . LEU A 1 78 ? -10.055 6.651 22.494 1.00 64.44 78 LEU A O 1
ATOM 663 N N . GLU A 1 79 ? -8.910 5.150 21.271 1.00 62.09 79 GLU A N 1
ATOM 664 C CA . GLU A 1 79 ? -9.638 3.937 21.666 1.00 62.09 79 GLU A CA 1
ATOM 665 C C . GLU A 1 79 ? -9.527 3.699 23.178 1.00 62.09 79 GLU A C 1
ATOM 667 O O . GLU A 1 79 ? -10.538 3.564 23.865 1.00 62.09 79 GLU A O 1
ATOM 672 N N . GLU A 1 80 ? -8.314 3.777 23.727 1.00 60.28 80 GLU A N 1
ATOM 673 C CA . GLU A 1 80 ? -8.049 3.703 25.170 1.00 60.28 80 GLU A CA 1
ATOM 674 C C . GLU A 1 80 ? -8.685 4.866 25.947 1.00 60.28 80 GLU A C 1
ATOM 676 O O . GLU A 1 80 ? -9.014 4.731 27.127 1.00 60.28 80 GLU A O 1
ATOM 681 N N . SER A 1 81 ? -8.856 6.026 25.305 1.00 57.72 81 SER A N 1
ATOM 682 C CA . SER A 1 81 ? -9.394 7.234 25.938 1.00 57.72 81 SER A CA 1
ATOM 683 C C . SER A 1 81 ? -10.874 7.469 25.668 1.00 57.72 81 SER A C 1
ATOM 685 O O . SER A 1 81 ? -11.380 8.494 26.118 1.00 57.72 81 SER A O 1
ATOM 687 N N . ASN A 1 82 ? -11.588 6.604 24.944 1.00 62.56 82 ASN A N 1
ATOM 688 C CA . ASN A 1 82 ? -13.016 6.803 24.717 1.00 62.56 82 ASN A CA 1
ATOM 689 C C . ASN A 1 82 ? -13.777 5.467 24.564 1.00 62.56 82 ASN A C 1
ATOM 691 O O . ASN A 1 82 ? -13.805 4.869 23.492 1.00 62.56 82 ASN A O 1
ATOM 695 N N . PRO A 1 83 ? -14.511 5.042 25.604 1.00 58.44 83 PRO A N 1
ATOM 696 C CA . PRO A 1 83 ? -15.286 3.802 25.617 1.00 58.44 83 PRO A CA 1
ATOM 697 C C . PRO A 1 83 ? -16.533 3.843 24.721 1.00 58.44 83 PRO A C 1
ATOM 699 O O . PRO A 1 83 ? -17.245 2.845 24.599 1.00 58.44 83 PRO A O 1
ATOM 702 N N . SER A 1 84 ? -16.844 5.006 24.143 1.00 60.84 84 SER A N 1
ATOM 703 C CA . SER A 1 84 ? -17.912 5.175 23.163 1.00 60.84 84 SER A CA 1
ATOM 704 C C . SER A 1 84 ? -17.413 5.010 21.725 1.00 60.84 84 SER A C 1
ATOM 706 O O . SER A 1 84 ? -18.206 5.225 20.803 1.00 60.84 84 SER A O 1
ATOM 708 N N . PHE A 1 85 ? -16.134 4.664 21.506 1.00 62.12 85 PHE A N 1
ATOM 709 C CA . PHE A 1 85 ? -15.690 4.268 20.173 1.00 62.12 85 PHE A CA 1
ATOM 710 C C . PHE A 1 85 ? -16.474 3.032 19.714 1.00 62.12 85 PHE A C 1
ATOM 712 O O . PHE A 1 85 ? -16.661 2.093 20.499 1.00 62.12 85 PHE A O 1
ATOM 719 N N . PRO A 1 86 ? -16.980 3.042 18.469 1.00 66.94 86 PRO A N 1
ATOM 720 C CA . PRO A 1 86 ? -17.674 1.896 17.926 1.00 66.94 86 PRO A CA 1
ATOM 721 C C . PRO A 1 86 ? -16.715 0.716 17.819 1.00 66.94 86 PRO A C 1
ATOM 723 O O . PRO A 1 86 ? -15.633 0.845 17.254 1.00 66.94 86 PRO A O 1
ATOM 726 N N . ILE A 1 87 ? -17.121 -0.429 18.362 1.00 71.06 87 ILE A N 1
ATOM 727 C CA . ILE A 1 87 ? -16.346 -1.662 18.227 1.00 71.06 87 ILE A CA 1
ATOM 728 C C . ILE A 1 87 ? -16.398 -2.071 16.752 1.00 71.06 87 ILE A C 1
ATOM 730 O O . ILE A 1 87 ? -17.471 -2.097 16.139 1.00 71.06 87 ILE A O 1
ATOM 734 N N . HIS A 1 88 ? -15.241 -2.369 16.166 1.00 67.25 88 HIS A N 1
ATOM 735 C CA . HIS A 1 88 ? -15.162 -2.790 14.774 1.00 67.25 88 HIS A CA 1
ATOM 736 C C . HIS A 1 88 ? -15.572 -4.258 14.624 1.00 67.25 88 HIS A C 1
ATOM 738 O O . HIS A 1 88 ? -15.072 -5.136 15.322 1.00 67.25 88 HIS A O 1
ATOM 744 N N . LEU A 1 89 ? -16.491 -4.517 13.690 1.00 72.44 89 LEU A N 1
ATOM 745 C CA . LEU A 1 89 ? -16.903 -5.872 13.335 1.00 72.44 89 LEU A CA 1
ATOM 746 C C . LEU A 1 89 ? -15.735 -6.618 12.687 1.00 72.44 89 LEU A C 1
ATOM 748 O O . LEU A 1 89 ? -15.128 -6.107 11.742 1.00 72.44 89 LEU A O 1
ATOM 752 N N . ILE A 1 90 ? -15.483 -7.847 13.134 1.00 75.56 90 ILE A N 1
ATOM 753 C CA . ILE A 1 90 ? -14.506 -8.741 12.512 1.00 75.56 90 ILE A CA 1
ATOM 754 C C . ILE A 1 90 ? -15.270 -9.759 11.657 1.00 75.56 90 ILE A C 1
ATOM 756 O O . ILE A 1 90 ? -16.073 -10.522 12.191 1.00 75.56 90 ILE A O 1
ATOM 760 N N . PRO A 1 91 ? -15.081 -9.778 10.329 1.00 79.62 91 PRO A N 1
ATOM 761 C CA . PRO A 1 91 ? -15.735 -10.766 9.481 1.00 79.62 91 PRO A CA 1
ATOM 762 C C . PRO A 1 91 ? -15.208 -12.172 9.784 1.00 79.62 91 PRO A C 1
ATOM 764 O O . PRO A 1 91 ? -13.997 -12.351 9.931 1.00 79.62 91 PRO A O 1
ATOM 767 N N . SER A 1 92 ? -16.090 -13.170 9.832 1.00 75.12 92 SER A N 1
ATOM 768 C CA . SER A 1 92 ? -15.673 -14.574 9.877 1.00 75.12 92 SER A CA 1
ATOM 769 C C . SER A 1 92 ? -15.538 -15.119 8.455 1.00 75.12 92 SER A C 1
ATOM 771 O O . SER A 1 92 ? -16.264 -14.715 7.543 1.00 75.12 92 SER A O 1
ATOM 773 N N . LEU A 1 93 ? -14.565 -16.004 8.237 1.00 68.38 93 LEU A N 1
ATOM 774 C CA . LEU A 1 93 ? -14.379 -16.671 6.953 1.00 68.38 93 LEU A CA 1
ATOM 775 C C . LEU A 1 93 ? -14.989 -18.068 7.029 1.00 68.38 93 LEU A C 1
ATOM 777 O O . LEU A 1 93 ? -14.463 -18.932 7.726 1.00 68.38 93 LEU A O 1
ATOM 781 N N . ASP A 1 94 ? -16.055 -18.297 6.270 1.00 75.88 94 ASP A N 1
ATOM 782 C CA . ASP A 1 94 ? -16.570 -19.640 6.024 1.00 75.88 94 ASP A CA 1
ATOM 783 C C . ASP A 1 94 ? -16.029 -20.128 4.674 1.00 75.88 94 ASP A C 1
ATOM 785 O O . ASP A 1 94 ? -16.216 -19.478 3.643 1.00 75.88 94 ASP A O 1
ATOM 789 N N . LEU A 1 95 ? -15.364 -21.287 4.659 1.00 71.81 95 LEU A N 1
ATOM 790 C CA . LEU A 1 95 ? -14.804 -21.879 3.439 1.00 71.81 95 LEU A CA 1
ATOM 791 C C . LEU A 1 95 ? -15.878 -22.161 2.374 1.00 71.81 95 LEU A C 1
ATOM 793 O O . LEU A 1 95 ? -15.549 -22.262 1.193 1.00 71.81 95 LEU A O 1
ATOM 797 N N . SER A 1 96 ? -17.146 -22.270 2.779 1.00 73.50 96 SER A N 1
ATOM 798 C CA . SER A 1 96 ? -18.266 -22.569 1.882 1.00 73.50 96 SER A CA 1
ATOM 799 C C . SER A 1 96 ? -18.957 -21.314 1.339 1.00 73.50 96 SER A C 1
ATOM 801 O O . SER A 1 96 ? -19.411 -21.307 0.195 1.00 73.50 96 SER A O 1
ATOM 803 N N . HIS A 1 97 ? -19.038 -20.249 2.142 1.00 73.00 97 HIS A N 1
ATOM 804 C CA . HIS A 1 97 ? -19.849 -19.058 1.844 1.00 73.00 97 HIS A CA 1
ATOM 805 C C . HIS A 1 97 ? -19.026 -17.769 1.680 1.00 73.00 97 HIS A C 1
ATOM 807 O O . HIS A 1 97 ? -19.575 -16.731 1.308 1.00 73.00 97 HIS A O 1
ATOM 813 N N . GLY A 1 98 ? -17.711 -17.828 1.900 1.00 79.06 98 GLY A N 1
ATOM 814 C CA . GLY A 1 98 ? -16.812 -16.683 1.811 1.00 79.06 98 GLY A CA 1
ATOM 815 C C . GLY A 1 98 ? -16.815 -15.831 3.081 1.00 79.06 98 GLY A C 1
ATOM 816 O O . GLY A 1 98 ? -16.922 -16.338 4.195 1.00 79.06 98 GLY A O 1
ATOM 817 N N . ILE A 1 99 ? -16.637 -14.519 2.916 1.00 82.88 99 ILE A N 1
ATOM 818 C CA . ILE A 1 99 ? -16.560 -13.566 4.029 1.00 82.88 99 ILE A CA 1
ATOM 819 C C . ILE A 1 99 ? -17.975 -13.297 4.558 1.00 82.88 99 ILE A C 1
ATOM 821 O O . ILE A 1 99 ? -18.807 -12.728 3.847 1.00 82.88 99 ILE A O 1
ATOM 825 N N . LEU A 1 100 ? -18.234 -13.673 5.810 1.00 80.81 100 LEU A N 1
ATOM 826 C CA . LEU A 1 100 ? -19.495 -13.441 6.505 1.00 80.81 100 LEU A CA 1
ATOM 827 C C . LEU A 1 100 ? -19.364 -12.277 7.487 1.00 80.81 100 LEU A C 1
ATOM 829 O O . LEU A 1 100 ? -18.359 -12.114 8.176 1.00 80.81 100 LEU A O 1
ATOM 833 N N . TYR A 1 101 ? -20.424 -11.478 7.576 1.00 81.12 101 TYR A N 1
ATOM 834 C CA . TYR A 1 101 ? -20.523 -10.362 8.511 1.00 81.12 101 TYR A CA 1
ATOM 835 C C . TYR A 1 101 ? -21.590 -10.664 9.569 1.00 81.12 101 TYR A C 1
ATOM 837 O O . TYR A 1 101 ? -22.683 -11.115 9.203 1.00 81.12 101 TYR A O 1
ATOM 845 N N . PRO A 1 102 ? -21.329 -10.391 10.863 1.00 81.94 102 PRO A N 1
ATOM 846 C CA . PRO A 1 102 ? -22.339 -10.558 11.895 1.00 81.94 102 PRO A CA 1
ATOM 847 C C . PRO A 1 102 ? -23.512 -9.609 11.631 1.00 81.94 102 PRO A C 1
ATOM 849 O O . PRO A 1 102 ? -23.332 -8.406 11.445 1.00 81.94 102 PRO A O 1
ATOM 852 N N . LYS A 1 103 ? -24.735 -10.140 11.645 1.00 81.81 103 LYS A N 1
ATOM 853 C CA . LYS A 1 103 ? -25.968 -9.360 11.457 1.00 81.81 103 LYS A CA 1
ATOM 854 C C . LYS A 1 103 ? -26.272 -8.464 12.658 1.00 81.81 103 LYS A C 1
ATOM 856 O O . LYS A 1 103 ? -26.860 -7.397 12.500 1.00 81.81 103 LYS A O 1
ATOM 861 N N . TYR A 1 104 ? -25.891 -8.915 13.850 1.00 82.19 104 TYR A N 1
ATOM 862 C CA . TYR A 1 104 ? -26.057 -8.190 15.102 1.00 82.19 104 TYR A CA 1
ATOM 863 C C . TYR A 1 104 ? -24.713 -8.115 15.813 1.00 82.19 104 TYR A C 1
ATOM 865 O O . TYR A 1 104 ? -24.021 -9.123 15.936 1.00 82.19 104 TYR A O 1
ATOM 873 N N . PHE A 1 105 ? -24.351 -6.919 16.269 1.00 84.00 105 PHE A N 1
ATOM 874 C CA . PHE A 1 105 ? -23.060 -6.665 16.889 1.00 84.00 105 PHE A CA 1
ATOM 875 C C . PHE A 1 105 ? -23.176 -5.536 17.919 1.00 84.00 105 PHE A C 1
ATOM 877 O O . PHE A 1 105 ? -23.929 -4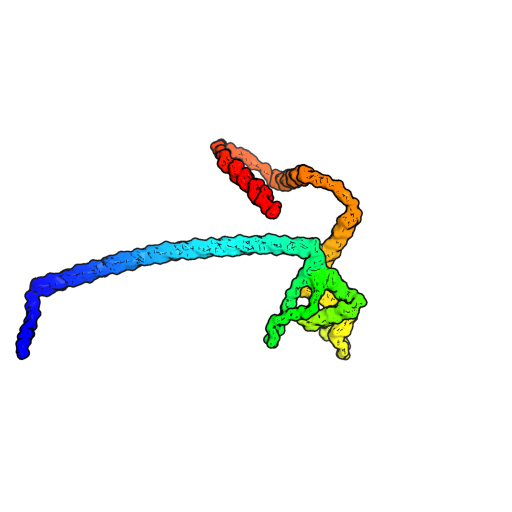.585 17.676 1.00 84.00 105 PHE A O 1
ATOM 884 N N . PRO A 1 106 ? -22.482 -5.632 19.065 1.00 83.06 106 PRO A N 1
ATOM 885 C CA . PRO A 1 106 ? -22.483 -4.588 20.076 1.00 83.06 106 PRO A CA 1
ATOM 886 C C . PRO A 1 106 ? -21.873 -3.307 19.511 1.00 83.06 106 PRO A C 1
ATOM 888 O O . PRO A 1 106 ? -20.788 -3.299 18.937 1.00 83.06 106 PRO A O 1
ATOM 891 N N . THR A 1 107 ? -22.594 -2.206 19.674 1.00 77.06 107 THR A N 1
ATOM 892 C CA . THR A 1 107 ? -22.228 -0.924 19.059 1.00 77.06 107 THR A CA 1
ATOM 893 C C . THR A 1 107 ? -21.115 -0.201 19.803 1.00 77.06 107 THR A C 1
ATOM 895 O O . THR A 1 107 ? -20.423 0.616 19.209 1.00 77.06 107 THR A O 1
ATOM 898 N N . ASN A 1 108 ? -20.940 -0.471 21.096 1.00 79.25 108 ASN A N 1
ATOM 899 C CA . ASN A 1 108 ? -19.964 0.192 21.953 1.00 79.25 108 ASN A CA 1
ATOM 900 C C . ASN A 1 108 ? -19.464 -0.758 23.053 1.00 79.25 108 ASN A C 1
ATOM 902 O O . ASN A 1 108 ? -20.102 -1.770 23.359 1.00 79.25 108 ASN A O 1
ATOM 906 N N . ALA A 1 109 ? -18.346 -0.396 23.690 1.00 76.50 109 ALA A N 1
ATOM 907 C CA . ALA A 1 109 ? -17.748 -1.174 24.779 1.00 76.50 109 ALA A CA 1
ATOM 908 C C . ALA A 1 109 ? -18.704 -1.366 25.968 1.00 76.50 109 ALA A C 1
ATOM 910 O O . ALA A 1 109 ? -18.664 -2.387 26.644 1.00 76.50 109 ALA A O 1
ATOM 911 N N . THR A 1 110 ? -19.625 -0.425 26.193 1.00 79.44 110 THR A N 1
ATOM 912 C CA . THR A 1 110 ? -20.612 -0.534 27.279 1.00 79.44 110 THR A CA 1
ATOM 913 C C . THR A 1 110 ? -21.620 -1.655 27.015 1.00 79.44 110 THR A C 1
ATOM 915 O O . THR A 1 110 ? -21.913 -2.443 27.912 1.00 79.44 110 THR A O 1
ATOM 918 N N . GLU A 1 111 ? -22.141 -1.751 25.790 1.00 83.75 111 GLU A N 1
ATOM 919 C CA . GLU A 1 111 ? -23.046 -2.816 25.347 1.00 83.75 111 GLU A CA 1
ATOM 920 C C . GLU A 1 111 ? -22.317 -4.162 25.340 1.00 83.75 111 GLU A C 1
ATOM 922 O O . GLU A 1 111 ? -22.896 -5.158 25.766 1.00 83.75 111 GLU A O 1
ATOM 927 N N . PHE A 1 112 ? -21.038 -4.171 24.950 1.00 85.50 112 PHE A N 1
ATOM 928 C CA . PHE A 1 112 ? -20.188 -5.360 24.973 1.00 85.50 112 PHE A CA 1
ATOM 929 C C . PHE A 1 112 ? -19.950 -5.897 26.391 1.00 85.50 112 PHE A C 1
ATOM 931 O O . PHE A 1 112 ? -20.310 -7.036 26.668 1.00 85.50 112 PHE A O 1
ATOM 938 N N . TYR A 1 113 ? -19.451 -5.089 27.333 1.00 84.50 113 TYR A N 1
ATOM 939 C CA . TYR A 1 113 ? -19.217 -5.558 28.711 1.00 84.50 113 TYR A CA 1
ATOM 940 C C . TYR A 1 113 ? -20.515 -5.856 29.474 1.00 84.50 113 TYR A C 1
ATOM 942 O O . TYR A 1 113 ? -20.519 -6.641 30.422 1.00 84.50 113 TYR A O 1
ATOM 950 N N . SER A 1 114 ? -21.653 -5.311 29.029 1.00 86.56 114 SER A N 1
ATOM 951 C CA . SER A 1 114 ? -22.970 -5.713 29.542 1.00 86.56 114 SER A CA 1
ATOM 952 C C . SER A 1 114 ? -23.321 -7.170 29.209 1.00 86.56 114 SER A C 1
ATOM 954 O O . SER A 1 114 ? -24.201 -7.739 29.855 1.00 86.56 114 SER A O 1
ATOM 956 N N . LEU A 1 115 ? -22.640 -7.797 28.240 1.00 85.69 115 LEU A N 1
ATOM 957 C CA . LEU A 1 115 ? -22.814 -9.215 27.916 1.00 85.69 115 LEU A CA 1
ATOM 958 C C . LEU A 1 115 ? -22.257 -10.145 29.001 1.00 85.69 115 LEU A C 1
ATOM 960 O O . LEU A 1 115 ? -22.750 -11.264 29.095 1.00 85.69 115 LEU A O 1
ATOM 964 N N . ARG A 1 116 ? -21.324 -9.690 29.861 1.00 83.56 116 ARG A N 1
ATOM 965 C CA . ARG A 1 116 ? -20.857 -10.483 31.020 1.00 83.56 116 ARG A CA 1
ATOM 966 C C . ARG A 1 116 ? -22.005 -10.789 31.982 1.00 83.56 116 ARG A C 1
ATOM 968 O O . ARG A 1 116 ? -22.031 -11.836 32.607 1.00 83.56 116 ARG A O 1
ATOM 975 N N . ASN A 1 117 ? -22.957 -9.864 32.101 1.00 84.06 117 ASN A N 1
ATOM 976 C CA . ASN A 1 117 ? -24.122 -9.989 32.972 1.00 84.06 117 ASN A CA 1
ATOM 977 C C . ASN A 1 117 ? -25.390 -9.623 32.192 1.00 84.06 117 ASN A C 1
ATOM 979 O O . ASN A 1 117 ? -25.918 -8.515 32.345 1.00 84.06 117 ASN A O 1
ATOM 983 N N . PRO A 1 118 ? -25.902 -10.529 31.340 1.00 84.19 118 PRO A N 1
ATOM 984 C CA . PRO A 1 118 ? -26.961 -10.196 30.404 1.00 84.19 118 PRO A CA 1
ATOM 985 C C . PRO A 1 118 ? -28.307 -10.049 31.134 1.00 84.19 118 PRO A C 1
ATOM 987 O O . PRO A 1 118 ? -29.059 -11.007 31.358 1.00 84.19 118 PRO A O 1
ATOM 990 N N . THR A 1 119 ? -28.620 -8.803 31.492 1.00 83.25 119 THR A N 1
ATOM 991 C CA . THR A 1 119 ? -29.845 -8.404 32.206 1.00 83.25 119 THR A CA 1
ATOM 992 C C . THR A 1 119 ? -31.101 -8.552 31.351 1.00 83.25 119 THR A C 1
ATOM 994 O O . THR A 1 119 ? -32.172 -8.871 31.860 1.00 83.25 119 THR A O 1
ATOM 997 N N . THR A 1 120 ? -30.973 -8.346 30.038 1.00 88.69 120 THR A N 1
ATOM 998 C CA . THR A 1 120 ? -32.089 -8.342 29.083 1.00 88.69 120 THR A CA 1
ATOM 999 C C . THR A 1 120 ? -32.034 -9.571 28.179 1.00 88.69 120 THR A C 1
ATOM 1001 O O . THR A 1 120 ? -30.956 -9.993 27.767 1.00 88.69 120 THR A O 1
ATOM 1004 N N . ASN A 1 121 ? -33.197 -10.105 27.786 1.00 85.62 121 ASN A N 1
ATOM 1005 C CA . ASN A 1 121 ? -33.288 -11.245 26.862 1.00 85.62 121 ASN A CA 1
ATOM 1006 C C . ASN A 1 121 ? -32.555 -10.974 25.528 1.00 85.62 121 ASN A C 1
ATOM 1008 O O . ASN A 1 121 ? -31.817 -11.824 25.046 1.00 85.62 121 ASN A O 1
ATOM 1012 N N . ARG A 1 122 ? -32.631 -9.738 25.008 1.00 86.56 122 ARG A N 1
ATOM 1013 C CA . ARG A 1 122 ? -31.853 -9.295 23.837 1.00 86.56 122 ARG A CA 1
ATOM 1014 C C . ARG A 1 122 ? -30.346 -9.525 23.998 1.00 86.56 122 ARG A C 1
ATOM 1016 O O . ARG A 1 122 ? -29.717 -9.980 23.055 1.00 86.56 122 ARG A O 1
ATOM 1023 N N . LEU A 1 123 ? -29.770 -9.206 25.161 1.00 85.69 123 LEU A N 1
ATOM 1024 C CA . LEU A 1 123 ? -28.331 -9.374 25.407 1.00 85.69 123 LEU A CA 1
ATOM 1025 C C . LEU A 1 123 ? -27.950 -10.855 25.464 1.00 85.69 123 LEU A C 1
ATOM 1027 O O . LEU A 1 123 ? -26.913 -11.233 24.934 1.00 85.69 123 LEU A O 1
ATOM 1031 N N . ARG A 1 124 ? -28.823 -11.701 26.028 1.00 84.25 124 ARG A N 1
ATOM 1032 C CA . ARG A 1 124 ? -28.634 -13.162 26.034 1.00 84.25 124 ARG A CA 1
ATOM 1033 C C . ARG A 1 124 ? -28.643 -13.735 24.620 1.00 84.25 124 ARG A C 1
ATOM 1035 O O . ARG A 1 124 ? -27.759 -14.504 24.269 1.00 84.25 124 ARG A O 1
ATOM 1042 N N . GLN A 1 125 ? -29.610 -13.322 23.800 1.00 84.31 125 GLN A N 1
ATOM 1043 C CA . GLN A 1 125 ? -29.691 -13.730 22.394 1.00 84.31 125 GLN A CA 1
ATOM 1044 C C . GLN A 1 125 ? -28.504 -13.216 21.577 1.00 84.31 125 GLN A C 1
ATOM 1046 O O . GLN A 1 125 ? -28.001 -13.934 20.721 1.00 84.31 125 GLN A O 1
ATOM 1051 N N . LEU A 1 126 ? -28.044 -11.990 21.845 1.00 86.81 126 LEU A N 1
ATOM 1052 C CA . LEU A 1 126 ? -26.873 -11.418 21.187 1.00 86.81 126 LEU A CA 1
ATOM 1053 C C . LEU A 1 126 ? -25.600 -12.197 21.536 1.00 86.81 126 LEU A C 1
ATOM 1055 O O . LEU A 1 126 ? -24.836 -12.519 20.633 1.00 86.81 126 LEU A O 1
ATOM 1059 N N . LEU A 1 127 ? -25.394 -12.534 22.812 1.00 86.69 127 LEU A N 1
ATOM 1060 C CA . LEU A 1 127 ? -24.250 -13.340 23.241 1.00 86.69 127 LEU A CA 1
ATOM 1061 C C . LEU A 1 127 ? -24.276 -14.732 22.599 1.00 86.69 127 LEU A C 1
ATOM 1063 O O . LEU A 1 127 ? -23.273 -15.149 22.031 1.00 86.69 127 LEU A O 1
ATOM 1067 N N . ALA A 1 128 ? -25.430 -15.406 22.615 1.00 84.25 128 ALA A N 1
ATOM 1068 C CA . ALA A 1 128 ? -25.595 -16.707 21.965 1.00 84.25 128 ALA A CA 1
ATOM 1069 C C . ALA A 1 128 ? -25.323 -16.629 20.452 1.00 84.25 128 ALA A C 1
ATOM 1071 O O . ALA A 1 128 ? -24.606 -17.459 19.901 1.00 84.25 128 ALA A O 1
ATOM 1072 N N . TYR A 1 129 ? -25.827 -15.587 19.781 1.00 86.56 129 TYR A N 1
ATOM 1073 C CA . TYR A 1 129 ? -25.572 -15.355 18.360 1.00 86.56 129 TYR A CA 1
ATOM 1074 C C . TYR A 1 129 ? -24.081 -15.171 18.053 1.00 86.56 129 TYR A C 1
ATOM 1076 O O . TYR A 1 129 ? -23.571 -15.785 17.118 1.00 86.56 129 TYR A O 1
ATOM 1084 N N . LEU A 1 130 ? -23.382 -14.336 18.828 1.00 85.50 130 LEU A N 1
ATOM 1085 C CA . LEU A 1 130 ? -21.953 -14.082 18.630 1.00 85.50 130 LEU A CA 1
ATOM 1086 C C . LEU A 1 130 ? -21.116 -15.327 18.922 1.00 85.50 130 LEU A C 1
ATOM 1088 O O . LEU A 1 130 ? -20.186 -15.608 18.173 1.00 85.50 130 LEU A O 1
ATOM 1092 N N . ALA A 1 131 ? -21.466 -16.085 19.960 1.00 83.62 131 ALA A N 1
ATOM 1093 C CA . ALA A 1 131 ? -20.773 -17.320 20.296 1.00 83.62 131 ALA A CA 1
ATOM 1094 C C . ALA A 1 131 ? -20.864 -18.353 19.165 1.00 83.62 131 ALA A C 1
ATOM 1096 O O . ALA A 1 131 ? -19.852 -18.938 18.799 1.00 83.62 131 ALA A O 1
ATOM 1097 N N . VAL A 1 132 ? -22.036 -18.504 18.542 1.00 82.69 132 VAL A N 1
ATOM 1098 C CA . VAL A 1 132 ? -22.196 -19.364 17.358 1.00 82.69 132 VAL A CA 1
ATOM 1099 C C . VAL A 1 132 ? -21.445 -18.798 16.149 1.00 82.69 132 VAL A C 1
ATOM 1101 O O . VAL A 1 132 ? -20.804 -19.542 15.415 1.00 82.69 132 VAL A O 1
ATOM 1104 N N . PHE A 1 133 ? -21.505 -17.482 15.926 1.00 81.56 133 PHE A N 1
ATOM 1105 C CA . PHE A 1 133 ? -20.899 -16.847 14.752 1.00 81.56 133 PHE A CA 1
ATOM 1106 C C . PHE A 1 133 ? -19.362 -16.904 14.746 1.00 81.56 133 PHE A C 1
ATOM 1108 O O . PHE A 1 133 ? -18.766 -17.051 13.679 1.00 81.56 133 PHE A O 1
ATOM 1115 N N . TYR A 1 134 ? -18.731 -16.775 15.916 1.00 81.44 134 TYR A N 1
ATOM 1116 C CA . TYR A 1 134 ? -17.273 -16.843 16.085 1.00 81.44 134 TYR A CA 1
ATOM 1117 C C . TYR A 1 134 ? -16.779 -18.217 16.565 1.00 81.44 134 TYR A C 1
ATOM 1119 O O . TYR A 1 134 ? -15.615 -18.335 16.934 1.00 81.44 134 TYR A O 1
ATOM 1127 N N . ASP A 1 135 ? -17.650 -19.233 16.552 1.00 78.06 135 ASP A N 1
ATOM 11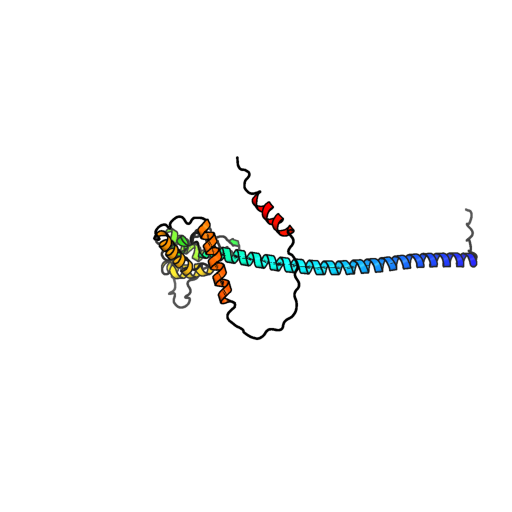28 C CA . ASP A 1 135 ? -17.359 -20.611 16.971 1.00 78.06 135 ASP A CA 1
ATOM 1129 C C . ASP A 1 135 ? -16.680 -20.700 18.353 1.00 78.06 135 ASP A C 1
ATOM 1131 O O . ASP A 1 135 ? -15.642 -21.334 18.555 1.00 78.06 135 ASP A O 1
ATOM 1135 N N . ILE A 1 136 ? -17.259 -19.996 19.327 1.00 75.31 136 ILE A N 1
ATOM 1136 C CA . ILE A 1 136 ? -16.761 -19.936 20.702 1.00 75.31 136 ILE A CA 1
ATOM 1137 C C . ILE A 1 136 ? -17.177 -21.213 21.415 1.00 75.31 136 ILE A C 1
ATOM 1139 O O . ILE A 1 136 ? -18.248 -21.300 22.016 1.00 75.31 136 ILE A O 1
ATOM 1143 N N . GLN A 1 137 ? -16.312 -22.216 21.320 1.00 63.16 137 GLN A N 1
ATOM 1144 C CA . GLN A 1 137 ? -16.502 -23.479 22.009 1.00 63.16 137 GLN A CA 1
ATOM 1145 C C . GLN A 1 137 ? -16.209 -23.318 23.506 1.00 63.16 137 GLN A C 1
ATOM 1147 O O . GLN A 1 137 ? -15.183 -22.736 23.879 1.00 63.16 137 GLN A O 1
ATOM 1152 N N . PRO A 1 138 ? -17.068 -23.857 24.384 1.00 56.03 138 PRO A N 1
ATOM 1153 C CA . PRO A 1 138 ? -16.740 -23.959 25.791 1.00 56.03 138 PRO A CA 1
ATOM 1154 C C . PRO A 1 138 ? -15.569 -24.927 25.955 1.00 56.03 138 PRO A C 1
ATOM 1156 O O . PRO A 1 138 ? -15.660 -26.105 25.620 1.00 56.03 138 PRO A O 1
ATOM 1159 N N . HIS A 1 139 ? -14.432 -24.413 26.415 1.00 47.00 139 HIS A N 1
ATOM 1160 C CA . HIS A 1 139 ? -13.234 -25.213 26.643 1.00 47.00 139 HIS A CA 1
ATOM 1161 C C . HIS A 1 139 ? -13.443 -26.128 27.856 1.00 47.00 139 HIS A C 1
ATOM 1163 O O . HIS A 1 139 ? -13.108 -25.762 28.980 1.00 47.00 139 HIS A O 1
ATOM 1169 N N . SER A 1 140 ? -14.007 -27.312 27.623 1.00 43.53 140 SER A N 1
ATOM 1170 C CA . SER A 1 140 ? -13.879 -28.469 28.513 1.00 43.53 140 SER A CA 1
ATOM 1171 C C . SER A 1 140 ? -14.389 -29.745 27.835 1.00 43.53 140 SER A C 1
ATOM 1173 O O . SER A 1 140 ? -15.488 -30.224 28.103 1.00 43.53 140 SER A O 1
ATOM 1175 N N . GLU A 1 141 ? -13.542 -30.346 26.994 1.00 48.94 141 GLU A N 1
ATOM 1176 C CA . GLU A 1 141 ? -13.697 -31.751 26.576 1.00 48.94 141 GLU A CA 1
ATOM 1177 C C . GLU A 1 141 ? -13.544 -32.738 27.757 1.00 48.94 141 GLU A C 1
ATOM 1179 O O . GLU A 1 141 ? -13.888 -33.906 27.616 1.00 48.94 141 GLU A O 1
ATOM 1184 N N . ASP A 1 142 ? -13.106 -32.275 28.937 1.00 49.78 142 ASP A N 1
ATOM 1185 C CA . ASP A 1 142 ? -12.813 -33.139 30.090 1.00 49.78 142 ASP A CA 1
ATOM 1186 C C . ASP A 1 142 ? -13.907 -33.197 31.179 1.00 49.78 142 ASP A C 1
ATOM 1188 O O . ASP A 1 142 ? -13.821 -34.056 32.050 1.00 49.78 142 ASP A O 1
ATOM 1192 N N . ASP A 1 143 ? -14.957 -32.360 31.142 1.00 47.75 143 ASP A N 1
ATOM 1193 C CA . ASP A 1 143 ? -15.956 -32.292 32.237 1.00 47.75 143 ASP A CA 1
ATOM 1194 C C . ASP A 1 143 ? -17.428 -32.117 31.791 1.00 47.75 143 ASP A C 1
ATOM 1196 O O . ASP A 1 143 ? -18.301 -31.797 32.604 1.00 47.75 143 ASP A O 1
ATOM 1200 N N . ALA A 1 144 ? -17.764 -32.336 30.516 1.00 46.31 144 ALA A N 1
ATOM 1201 C CA . ALA A 1 144 ? -19.153 -32.246 30.060 1.00 46.31 144 ALA A CA 1
ATOM 1202 C C . ALA A 1 144 ? -19.885 -33.602 30.196 1.00 46.31 144 ALA A C 1
ATOM 1204 O O . ALA A 1 144 ? -19.599 -34.526 29.432 1.00 46.31 144 ALA A O 1
ATOM 1205 N N . PRO A 1 145 ? -20.867 -33.757 31.113 1.00 44.16 145 PRO A N 1
ATOM 1206 C CA . PRO A 1 145 ? -21.776 -34.893 31.063 1.00 44.16 145 PRO A CA 1
ATOM 1207 C C . PRO A 1 145 ? -22.576 -34.814 29.759 1.00 44.16 145 PRO A C 1
ATOM 1209 O O . PRO A 1 145 ? -23.127 -33.764 29.417 1.00 44.16 145 PRO A O 1
ATOM 1212 N N . GLU A 1 146 ? -22.602 -35.928 29.030 1.00 48.53 146 GLU A N 1
ATOM 1213 C CA . GLU A 1 146 ? -23.255 -36.080 27.731 1.00 48.53 146 GLU A CA 1
ATOM 1214 C C . GLU A 1 146 ? -24.634 -35.390 27.691 1.00 48.53 146 GLU A C 1
ATOM 1216 O O . GLU A 1 146 ? -25.544 -35.734 28.448 1.00 48.53 146 GLU A O 1
ATOM 1221 N N . GLY A 1 147 ? -24.799 -34.418 26.784 1.00 50.56 147 GLY A N 1
ATOM 1222 C CA . GLY A 1 147 ? -26.120 -33.932 26.371 1.00 50.56 147 GLY A CA 1
ATOM 1223 C C . GLY A 1 147 ? -26.515 -32.496 26.731 1.00 50.56 147 GLY A C 1
ATOM 1224 O O . GLY A 1 147 ? -27.673 -32.146 26.499 1.00 50.56 147 GLY A O 1
ATOM 1225 N N . ARG A 1 148 ? -25.622 -31.636 27.245 1.00 48.53 148 ARG A N 1
ATOM 1226 C CA . ARG A 1 148 ? -25.932 -30.196 27.378 1.00 48.53 148 ARG A CA 1
ATOM 1227 C C . ARG A 1 148 ? -25.570 -29.416 26.118 1.00 48.53 148 ARG A C 1
ATOM 1229 O O . ARG A 1 148 ? -24.418 -29.378 25.705 1.00 48.53 148 ARG A O 1
ATOM 1236 N N . ASN A 1 149 ? -26.580 -28.780 25.528 1.00 55.81 149 ASN A N 1
ATOM 1237 C CA . ASN A 1 149 ? -26.436 -27.871 24.394 1.00 55.81 149 ASN A CA 1
ATOM 1238 C C . ASN A 1 149 ? -25.416 -26.770 24.745 1.00 55.81 149 ASN A C 1
ATOM 1240 O O . ASN A 1 149 ? -25.510 -26.198 25.831 1.00 55.81 149 ASN A O 1
ATOM 1244 N N . GLY A 1 150 ? -24.477 -26.442 23.848 1.00 56.59 150 GLY A N 1
ATOM 1245 C CA . GLY A 1 150 ? -23.474 -25.382 24.072 1.00 56.59 150 GLY A CA 1
ATOM 1246 C C . GLY A 1 150 ? -24.089 -24.031 24.473 1.00 56.59 150 GLY A C 1
ATOM 1247 O O . GLY A 1 150 ? -23.521 -23.298 25.282 1.00 56.59 150 GLY A O 1
ATOM 1248 N N . ASP A 1 151 ? -25.319 -23.769 24.026 1.00 57.47 151 ASP A N 1
ATOM 1249 C CA . ASP A 1 151 ? -26.141 -22.619 24.417 1.00 57.47 151 ASP A CA 1
ATOM 1250 C C . ASP A 1 151 ? -26.420 -22.552 25.931 1.00 57.47 151 ASP A C 1
ATOM 1252 O O . ASP A 1 151 ? -26.497 -21.468 26.512 1.00 57.47 151 ASP A O 1
ATOM 1256 N N . GLU A 1 152 ? -26.572 -23.705 26.591 1.00 62.00 152 GLU A N 1
ATOM 1257 C CA . GLU A 1 152 ? -26.839 -23.794 28.030 1.00 62.00 152 GLU A CA 1
ATOM 1258 C C . GLU A 1 152 ? -25.574 -23.510 28.849 1.00 62.00 152 GLU A C 1
ATOM 1260 O O . GLU A 1 152 ? -25.663 -22.910 29.919 1.00 62.00 152 GLU A O 1
ATOM 1265 N N . PHE A 1 153 ? -24.396 -23.875 28.329 1.00 64.00 153 PHE A N 1
ATOM 1266 C CA . PHE A 1 153 ? -23.113 -23.563 28.960 1.00 64.00 153 PHE A CA 1
ATOM 1267 C C . PHE A 1 153 ? -22.807 -22.065 28.890 1.00 64.00 153 PHE A C 1
ATOM 1269 O O . PHE A 1 153 ? -22.478 -21.456 29.905 1.00 64.00 153 PHE A O 1
ATOM 1276 N N . ILE A 1 154 ? -22.997 -21.438 27.726 1.00 68.69 154 ILE A N 1
ATOM 1277 C CA . ILE A 1 154 ? -22.792 -19.989 27.552 1.00 68.69 154 ILE A CA 1
ATOM 1278 C C . ILE A 1 154 ? -23.789 -19.187 28.405 1.00 68.69 154 ILE A C 1
ATOM 1280 O O . ILE A 1 154 ? -23.466 -18.114 28.911 1.00 68.69 154 ILE A O 1
ATOM 1284 N N . ALA A 1 155 ? -24.999 -19.714 28.616 1.00 68.25 155 ALA A N 1
ATOM 1285 C CA . ALA A 1 155 ? -25.971 -19.113 29.525 1.00 68.25 155 ALA A CA 1
ATOM 1286 C C . ALA A 1 155 ? -25.586 -19.248 31.012 1.00 68.25 155 ALA A C 1
ATOM 1288 O O . ALA A 1 155 ? -25.998 -18.405 31.812 1.00 68.25 155 ALA A O 1
ATOM 1289 N N . GLN A 1 156 ? -24.837 -20.294 31.380 1.00 69.38 156 GLN A N 1
ATOM 1290 C CA . GLN A 1 156 ? -24.347 -20.531 32.744 1.00 69.38 156 GLN A CA 1
ATOM 1291 C C . GLN A 1 156 ? -23.055 -19.756 33.043 1.00 69.38 156 GLN A C 1
ATOM 1293 O O . GLN A 1 156 ? -22.898 -19.292 34.170 1.00 69.38 156 GLN A O 1
ATOM 1298 N N . HIS A 1 157 ? -22.196 -19.568 32.035 1.00 76.75 157 HIS A N 1
ATOM 1299 C CA . HIS A 1 157 ? -20.896 -18.896 32.136 1.00 76.75 157 HIS A CA 1
ATOM 1300 C C . HIS A 1 157 ? -20.697 -17.827 31.043 1.00 76.75 157 HIS A C 1
ATOM 1302 O O . HIS A 1 157 ? -19.822 -17.965 30.178 1.00 76.75 157 HIS A O 1
ATOM 1308 N N . PRO A 1 158 ? -21.510 -16.751 31.036 1.00 81.31 158 PRO A N 1
ATOM 1309 C CA . PRO A 1 158 ? -21.387 -15.671 30.057 1.00 81.31 158 PRO A CA 1
ATOM 1310 C C . PRO A 1 158 ? -20.044 -14.927 30.142 1.00 81.31 158 PRO A C 1
ATOM 1312 O O . PRO A 1 158 ? -19.595 -14.363 29.145 1.00 81.31 158 PRO A O 1
ATOM 1315 N N . GLU A 1 159 ? -19.380 -14.934 31.299 1.00 82.25 159 GLU A N 1
ATOM 1316 C CA . GLU A 1 159 ? -18.084 -14.293 31.523 1.00 82.25 159 GLU A CA 1
ATOM 1317 C C . GLU A 1 159 ? -16.975 -14.850 30.622 1.00 82.25 159 GLU A C 1
ATOM 1319 O O . GLU A 1 159 ? -16.272 -14.066 29.989 1.00 82.25 159 GLU A O 1
ATOM 1324 N N . LEU A 1 160 ? -16.891 -16.177 30.481 1.00 79.94 160 LEU A N 1
ATOM 1325 C CA . LEU A 1 160 ? -15.849 -16.845 29.693 1.00 79.94 160 LEU A CA 1
ATOM 1326 C C . LEU A 1 160 ? -16.018 -16.583 28.194 1.00 79.94 160 LEU A C 1
ATOM 1328 O O . LEU A 1 160 ? -15.044 -16.393 27.467 1.00 79.94 160 LEU A O 1
ATOM 1332 N N . ALA A 1 161 ? -17.267 -16.538 27.725 1.00 81.94 161 ALA A N 1
ATOM 1333 C CA . ALA A 1 161 ? -17.569 -16.209 26.338 1.00 81.94 161 ALA A CA 1
ATOM 1334 C C . ALA A 1 161 ? -17.173 -14.761 26.011 1.00 81.94 161 ALA A C 1
ATOM 1336 O O . ALA A 1 161 ? -16.647 -14.489 24.932 1.00 81.94 161 ALA A O 1
ATOM 1337 N N . VAL A 1 162 ? -17.391 -13.833 26.948 1.00 84.69 162 VAL A N 1
ATOM 1338 C CA . VAL A 1 162 ? -16.998 -12.430 26.773 1.00 84.69 162 VAL A CA 1
ATOM 1339 C C . VAL A 1 162 ? -15.483 -12.253 26.841 1.00 84.69 162 VAL A C 1
ATOM 1341 O O . VAL A 1 162 ? -14.969 -11.490 26.033 1.00 84.69 162 VAL A O 1
ATOM 1344 N N . ASP A 1 163 ? -14.764 -12.993 27.690 1.00 83.69 163 ASP A N 1
ATOM 1345 C CA . ASP A 1 163 ? -13.289 -12.976 27.723 1.00 83.69 163 ASP A CA 1
ATOM 1346 C C . ASP A 1 163 ? -12.683 -13.407 26.378 1.00 83.69 163 ASP A C 1
ATOM 1348 O O . ASP A 1 163 ? -11.740 -12.802 25.862 1.00 83.69 163 ASP A O 1
ATOM 1352 N N . LEU A 1 164 ? -13.245 -14.453 25.766 1.00 80.56 164 LEU A N 1
ATOM 1353 C CA . LEU A 1 164 ? -12.814 -14.918 24.448 1.00 80.56 164 LEU A CA 1
ATOM 1354 C C . LEU A 1 164 ? -13.139 -13.890 23.357 1.00 80.56 164 LEU A C 1
ATOM 1356 O O . LEU A 1 164 ? -12.289 -13.603 22.514 1.00 80.56 164 LEU A O 1
ATOM 1360 N N . LEU A 1 165 ? -14.326 -13.280 23.402 1.00 82.00 165 LEU A N 1
ATOM 1361 C CA . LEU A 1 165 ? -14.696 -12.195 22.489 1.00 82.00 165 LEU A CA 1
ATOM 1362 C C . LEU A 1 165 ? -13.831 -10.940 22.679 1.00 82.00 165 LEU A C 1
ATOM 1364 O O . LEU A 1 165 ? -13.517 -10.271 21.699 1.00 82.00 165 LEU A O 1
ATOM 1368 N N . GLU A 1 166 ? -13.437 -10.617 23.911 1.00 81.44 166 GLU A N 1
ATOM 1369 C CA . GLU A 1 166 ? -12.574 -9.479 24.235 1.00 81.44 166 GLU A CA 1
ATOM 1370 C C . GLU A 1 166 ? -11.215 -9.643 23.552 1.00 81.44 166 GLU A C 1
ATOM 1372 O O . GLU A 1 166 ? -10.753 -8.727 22.867 1.00 81.44 166 GLU A O 1
ATOM 1377 N N . ASN A 1 167 ? -10.648 -10.851 23.628 1.00 79.31 167 ASN A N 1
ATOM 1378 C CA . ASN A 1 167 ? -9.418 -11.207 22.927 1.00 79.31 167 ASN A CA 1
ATOM 1379 C C . ASN A 1 167 ? -9.570 -11.131 21.400 1.00 79.31 167 ASN A C 1
ATOM 1381 O O . ASN A 1 167 ? -8.685 -10.606 20.725 1.00 79.31 167 ASN A O 1
ATOM 1385 N N . ILE A 1 168 ? -10.689 -11.619 20.850 1.00 78.19 168 ILE A N 1
ATOM 1386 C CA . ILE A 1 168 ? -10.962 -11.575 19.403 1.00 78.19 168 ILE A CA 1
ATOM 1387 C C . ILE A 1 168 ? -11.068 -10.127 18.911 1.00 78.19 168 ILE A C 1
ATOM 1389 O O . ILE A 1 168 ? -10.505 -9.792 17.871 1.00 78.19 168 ILE A O 1
ATOM 1393 N N . PHE A 1 169 ? -11.753 -9.258 19.656 1.00 75.81 169 PHE A N 1
ATOM 1394 C CA . PHE A 1 169 ? -11.965 -7.858 19.276 1.00 75.81 169 PHE A CA 1
ATOM 1395 C C . PHE A 1 169 ? -10.828 -6.917 19.684 1.00 75.81 169 PHE A C 1
ATOM 1397 O O . PHE A 1 169 ? -10.889 -5.732 19.360 1.00 75.81 169 PHE A O 1
ATOM 1404 N N . GLY A 1 170 ? -9.798 -7.416 20.374 1.00 71.00 170 GLY A N 1
ATOM 1405 C CA . GLY A 1 170 ? -8.690 -6.597 20.869 1.00 71.00 170 GLY A CA 1
ATOM 1406 C C . GLY A 1 170 ? -9.134 -5.543 21.887 1.00 71.00 170 GLY A C 1
ATOM 1407 O O . GLY A 1 170 ? -8.527 -4.475 21.979 1.00 71.00 170 GLY A O 1
ATOM 1408 N N . LEU A 1 171 ? -10.217 -5.815 22.616 1.00 78.12 171 LEU A N 1
ATOM 1409 C CA . LEU A 1 171 ? -10.711 -4.941 23.674 1.00 78.12 171 LEU A CA 1
ATOM 1410 C C . LEU A 1 171 ? -9.924 -5.199 24.969 1.00 78.12 171 LEU A C 1
ATOM 1412 O O . LEU A 1 171 ? -9.265 -6.222 25.120 1.00 78.12 171 LEU A O 1
ATOM 1416 N N . ASN A 1 172 ? -9.938 -4.226 25.882 1.00 77.44 172 ASN A N 1
ATOM 1417 C CA . ASN A 1 172 ? -9.288 -4.351 27.185 1.00 77.44 172 ASN A CA 1
ATOM 1418 C C . ASN A 1 172 ? -10.163 -3.727 28.281 1.00 77.44 172 ASN A C 1
ATOM 1420 O O . ASN A 1 172 ? -10.411 -2.510 28.278 1.00 77.44 172 ASN A O 1
ATOM 1424 N N . GLU A 1 173 ? -10.639 -4.553 29.210 1.00 78.81 173 GLU A N 1
ATOM 1425 C CA . GLU A 1 173 ? -11.564 -4.140 30.267 1.00 78.81 173 GLU A CA 1
ATOM 1426 C C . GLU A 1 173 ? -10.919 -3.159 31.253 1.00 78.81 173 GLU A C 1
ATOM 1428 O O . GLU A 1 173 ? -11.542 -2.165 31.642 1.00 78.81 173 GLU A O 1
ATOM 1433 N N . ASP A 1 174 ? -9.642 -3.347 31.590 1.00 76.06 174 ASP A N 1
ATOM 1434 C CA . ASP A 1 174 ? -8.926 -2.453 32.505 1.00 76.06 174 ASP A CA 1
ATOM 1435 C C . ASP A 1 174 ? -8.859 -1.025 31.964 1.00 76.06 174 ASP A C 1
ATOM 1437 O O . ASP A 1 174 ? -8.969 -0.053 32.722 1.00 76.06 174 ASP A O 1
ATOM 1441 N N . ASN A 1 175 ? -8.685 -0.875 30.651 1.00 71.56 175 ASN A N 1
ATOM 1442 C CA . ASN A 1 175 ? -8.667 0.434 30.002 1.00 71.56 175 ASN A CA 1
ATOM 1443 C C . ASN A 1 175 ? -10.040 1.113 30.100 1.00 71.56 175 ASN A C 1
ATOM 1445 O O . ASN A 1 175 ? -10.125 2.298 30.439 1.00 71.56 175 ASN A O 1
ATOM 1449 N N . PHE A 1 176 ? -11.119 0.348 29.915 1.00 72.62 176 PHE A N 1
ATOM 1450 C CA . PHE A 1 176 ? -12.488 0.835 30.083 1.00 72.62 176 PHE A CA 1
ATOM 1451 C C . PHE A 1 176 ? -12.777 1.266 31.533 1.00 72.62 176 PHE A C 1
ATOM 1453 O O . PHE A 1 176 ? -13.324 2.351 31.766 1.00 72.62 176 PHE A O 1
ATOM 1460 N N . ILE A 1 177 ? -12.364 0.465 32.521 1.00 79.19 177 ILE A N 1
ATOM 1461 C CA . ILE A 1 177 ? -12.537 0.777 33.949 1.00 79.19 177 ILE A CA 1
ATOM 1462 C C . ILE A 1 177 ? -11.767 2.052 34.321 1.00 79.19 177 ILE A C 1
ATOM 1464 O O . ILE A 1 177 ? -12.342 2.969 34.922 1.00 79.19 177 ILE A O 1
ATOM 1468 N N . LYS A 1 178 ? -10.490 2.153 33.926 1.00 79.31 178 LYS A N 1
ATOM 1469 C CA . LYS A 1 178 ? -9.643 3.337 34.172 1.00 79.31 178 LYS A CA 1
ATOM 1470 C C . LYS A 1 178 ? -10.244 4.595 33.557 1.00 79.31 178 LYS A C 1
ATOM 1472 O O . LYS A 1 178 ? -10.240 5.652 34.195 1.00 79.31 178 LYS A O 1
ATOM 1477 N N . PHE A 1 179 ? -10.790 4.490 32.347 1.00 74.00 179 PHE A N 1
ATOM 1478 C CA . PHE A 1 179 ? -11.477 5.607 31.714 1.00 74.00 179 PHE A CA 1
ATOM 1479 C C . PHE A 1 179 ? -12.702 6.042 32.522 1.00 74.00 179 PHE A C 1
ATOM 1481 O O . PHE A 1 179 ? -12.844 7.226 32.829 1.00 74.00 179 PHE A O 1
ATOM 1488 N N . LYS A 1 180 ? -13.585 5.105 32.892 1.00 74.50 180 LYS A N 1
ATOM 1489 C CA . LYS A 1 180 ? -14.823 5.427 33.617 1.00 74.50 180 LYS A CA 1
ATOM 1490 C C . LYS A 1 180 ? -14.526 6.081 34.969 1.00 74.50 180 LYS A C 1
ATOM 1492 O O . LYS A 1 180 ? -15.206 7.035 35.349 1.00 74.50 180 LYS A O 1
ATOM 1497 N N . ALA A 1 181 ? -13.480 5.617 35.654 1.00 82.19 181 ALA A N 1
ATOM 1498 C CA . ALA A 1 181 ? -12.978 6.235 36.876 1.00 82.19 181 ALA A CA 1
ATOM 1499 C C . ALA A 1 181 ? -12.512 7.683 36.635 1.00 82.19 181 ALA A C 1
ATOM 1501 O O . ALA A 1 181 ? -12.979 8.592 37.320 1.00 82.19 181 ALA A O 1
ATOM 1502 N N . ARG A 1 182 ? -11.680 7.918 35.610 1.00 78.81 182 ARG A N 1
ATOM 1503 C CA . ARG A 1 182 ? -11.180 9.259 35.254 1.00 78.81 182 ARG A CA 1
ATOM 1504 C C . ARG A 1 182 ? -12.299 10.214 34.821 1.00 78.81 182 ARG A C 1
ATOM 1506 O O . ARG A 1 182 ? -12.291 11.384 35.192 1.00 78.81 182 ARG A O 1
ATOM 1513 N N . ALA A 1 183 ? -13.268 9.736 34.043 1.00 75.94 183 ALA A N 1
ATOM 1514 C CA . ALA A 1 183 ? -14.414 10.533 33.609 1.00 75.94 183 ALA A CA 1
ATOM 1515 C C . ALA A 1 183 ? -15.304 10.934 34.798 1.00 75.94 183 ALA A C 1
ATOM 1517 O O . ALA A 1 183 ? -15.738 12.081 34.880 1.00 75.94 183 ALA A O 1
ATOM 1518 N N . SER A 1 184 ? -15.523 10.013 35.744 1.00 79.25 184 SER A N 1
ATOM 1519 C CA . SER A 1 184 ? -16.221 10.300 37.003 1.00 79.25 184 SER A CA 1
ATOM 1520 C C . SER A 1 184 ? -15.458 11.321 37.852 1.00 79.25 184 SER A C 1
ATOM 1522 O O . SER A 1 184 ? -16.053 12.256 38.381 1.00 79.25 184 SER A O 1
ATOM 1524 N N . GLU A 1 185 ? -14.133 11.202 37.945 1.00 82.81 185 GLU A N 1
ATOM 1525 C CA . GLU A 1 185 ? -13.285 12.163 38.659 1.00 82.81 185 GLU A CA 1
ATOM 1526 C C . GLU A 1 185 ? -13.388 13.576 38.063 1.00 82.81 185 GLU A C 1
ATOM 1528 O O . GLU A 1 185 ? -13.579 14.540 38.800 1.00 82.81 185 GLU A O 1
ATOM 1533 N N . LEU A 1 186 ? -13.346 13.706 36.733 1.00 77.00 186 LEU A N 1
ATOM 1534 C CA . LEU A 1 186 ? -13.513 14.992 36.049 1.00 77.00 186 LEU A CA 1
ATOM 1535 C C . LEU A 1 186 ? -14.920 15.574 36.205 1.00 77.00 186 LEU A C 1
ATOM 1537 O O . LEU A 1 186 ? -15.052 16.782 36.374 1.00 77.00 186 LEU A O 1
ATOM 1541 N N . ALA A 1 187 ? -15.960 14.738 36.171 1.00 78.69 187 ALA A N 1
ATOM 1542 C CA . ALA A 1 187 ? -17.339 15.180 36.384 1.00 78.69 187 ALA A CA 1
ATOM 1543 C C . ALA A 1 187 ? -17.574 15.679 37.819 1.00 78.69 187 ALA A C 1
ATOM 1545 O O . ALA A 1 187 ? -18.360 16.601 38.033 1.00 78.69 187 ALA A O 1
ATOM 1546 N N . ASN A 1 188 ? -16.876 15.086 38.791 1.00 80.19 188 ASN A N 1
ATOM 1547 C CA . ASN A 1 188 ? -16.925 15.491 40.194 1.00 80.19 188 ASN A CA 1
ATOM 1548 C C . ASN A 1 188 ? -15.931 16.617 40.532 1.00 80.19 188 ASN A C 1
ATOM 1550 O O . ASN A 1 188 ? -15.973 17.156 41.640 1.00 80.19 188 ASN A O 1
ATOM 1554 N N . ARG A 1 189 ? -15.040 16.994 39.604 1.00 76.25 189 ARG A N 1
ATOM 1555 C CA . ARG A 1 189 ? -14.111 18.109 39.797 1.00 76.25 189 ARG A CA 1
ATOM 1556 C C . ARG A 1 189 ? -14.895 19.424 39.733 1.00 76.25 189 ARG A C 1
ATOM 1558 O O . ARG A 1 189 ? -15.649 19.638 38.782 1.00 76.25 189 ARG A O 1
ATOM 1565 N N . PRO A 1 190 ? -14.719 20.336 40.704 1.00 76.38 190 PRO A N 1
ATOM 1566 C CA . PRO A 1 190 ? -15.303 21.665 40.603 1.00 76.38 190 PRO A CA 1
ATOM 1567 C C . PRO A 1 190 ? -14.788 22.356 39.327 1.00 76.38 190 PRO A C 1
ATOM 1569 O O . PRO A 1 190 ? -13.622 22.164 38.969 1.00 76.38 190 PRO A O 1
ATOM 1572 N N . PRO A 1 191 ? -15.630 23.139 38.629 1.00 71.81 191 PRO A N 1
ATOM 1573 C CA . PRO A 1 191 ? -15.250 23.774 37.375 1.00 71.81 191 PRO A CA 1
ATOM 1574 C C . PRO A 1 191 ? -14.003 24.628 37.587 1.00 71.81 191 PRO A C 1
ATOM 1576 O O . PRO A 1 191 ? -13.981 25.512 38.447 1.00 71.81 191 PRO A O 1
ATOM 1579 N N . GLU A 1 192 ? -12.957 24.351 36.811 1.00 66.75 192 GLU A N 1
ATOM 1580 C CA . GLU A 1 192 ? -11.764 25.183 36.847 1.00 66.75 192 GLU A CA 1
ATOM 1581 C C . GLU A 1 192 ? -12.109 26.592 36.362 1.00 66.75 192 GLU A C 1
ATOM 1583 O O . GLU A 1 192 ? -12.884 26.746 35.408 1.00 66.75 192 GLU A O 1
ATOM 1588 N N . PRO A 1 193 ? -11.556 27.639 36.997 1.00 71.06 193 PRO A N 1
ATOM 1589 C CA . PRO A 1 193 ? -11.739 28.988 36.500 1.00 71.06 193 PRO A CA 1
ATOM 1590 C C . PRO A 1 193 ? -11.225 29.066 35.054 1.00 71.06 193 PRO A C 1
ATOM 1592 O O . PRO A 1 193 ? -10.224 28.427 34.721 1.00 71.06 193 PRO A O 1
ATOM 1595 N N . PRO A 1 194 ? -11.883 29.846 34.179 1.00 64.56 194 PRO A N 1
ATOM 1596 C CA . PRO A 1 194 ? -11.510 29.931 32.776 1.00 64.56 194 PRO A CA 1
ATOM 1597 C C . PRO A 1 194 ? -10.059 30.403 32.647 1.00 64.56 194 PRO A C 1
ATOM 1599 O O . PRO A 1 194 ? -9.737 31.565 32.912 1.00 64.56 194 PRO A O 1
ATOM 1602 N N . VAL A 1 195 ? -9.178 29.490 32.236 1.00 62.78 195 VAL A N 1
ATOM 1603 C CA . VAL A 1 195 ? -7.767 29.788 31.999 1.00 62.78 195 VAL A CA 1
ATOM 1604 C C . VAL A 1 195 ? -7.687 30.712 30.791 1.00 62.78 195 VAL A C 1
ATOM 1606 O O . VAL A 1 195 ? -8.060 30.356 29.669 1.00 62.78 195 VAL A O 1
ATOM 1609 N N . LYS A 1 196 ? -7.217 31.941 31.011 1.00 61.84 196 LYS A N 1
ATOM 1610 C CA . LYS A 1 196 ? -6.990 32.886 29.917 1.00 61.84 196 LYS A CA 1
ATOM 1611 C C . LYS A 1 196 ? -5.864 32.328 29.051 1.00 61.84 196 LYS A C 1
ATOM 1613 O O . LYS A 1 196 ? -4.820 31.940 29.562 1.00 61.84 196 LYS A O 1
ATOM 1618 N N . ARG A 1 197 ? -6.060 32.329 27.731 1.00 54.31 197 ARG A N 1
ATOM 1619 C CA . ARG A 1 197 ? -5.159 31.770 26.700 1.00 54.31 197 ARG A CA 1
ATOM 1620 C C . ARG A 1 197 ? -3.674 32.160 26.854 1.00 54.31 197 ARG A C 1
ATOM 1622 O O . ARG A 1 197 ? -2.805 31.439 26.380 1.00 54.31 197 ARG A O 1
ATOM 1629 N N . SER A 1 198 ? -3.382 33.270 27.534 1.00 58.41 198 SER A N 1
ATOM 1630 C CA . SER A 1 198 ? -2.030 33.725 27.875 1.00 58.41 198 SER A CA 1
ATOM 1631 C C . SER A 1 198 ? -1.316 32.886 28.947 1.00 58.41 198 SER A C 1
ATOM 1633 O O . SER A 1 198 ? -0.094 32.801 28.907 1.00 58.41 198 SER A O 1
ATOM 1635 N N . GLN A 1 199 ? -2.030 32.238 29.873 1.00 56.31 199 GLN A N 1
ATOM 1636 C CA . GLN A 1 199 ? -1.435 31.382 30.916 1.00 56.31 199 GLN A CA 1
ATOM 1637 C C . GLN A 1 199 ? -0.970 30.027 30.360 1.00 56.31 199 GLN A C 1
ATOM 1639 O O . GLN A 1 199 ? 0.100 29.550 30.727 1.00 56.31 199 GLN A O 1
ATOM 1644 N N . ILE A 1 200 ? -1.696 29.478 29.380 1.00 56.09 200 ILE A N 1
ATOM 1645 C CA . ILE A 1 200 ? -1.356 28.212 28.705 1.00 56.09 200 ILE A CA 1
ATOM 1646 C C . ILE A 1 200 ? 0.001 28.316 27.983 1.00 56.09 200 ILE A C 1
ATOM 1648 O O . ILE A 1 200 ? 0.796 27.379 27.993 1.00 56.09 200 ILE A O 1
ATOM 1652 N N . LEU A 1 201 ? 0.304 29.475 27.384 1.00 54.12 201 LEU A N 1
ATOM 1653 C CA . LEU A 1 201 ? 1.572 29.701 26.680 1.00 54.12 201 LEU A CA 1
ATOM 1654 C C . LEU A 1 201 ? 2.781 29.692 27.638 1.00 54.12 201 LEU A C 1
ATOM 1656 O O . LEU A 1 201 ? 3.867 29.249 27.264 1.00 54.12 201 LEU A O 1
ATOM 1660 N N . VAL A 1 202 ? 2.587 30.162 28.875 1.00 57.34 202 VAL A N 1
ATOM 1661 C CA . VAL A 1 202 ? 3.631 30.229 29.909 1.00 57.34 202 VAL A CA 1
ATOM 1662 C C . VAL A 1 202 ? 3.901 28.847 30.510 1.00 57.34 202 VAL A C 1
ATOM 1664 O O . VAL A 1 202 ? 5.064 28.492 30.701 1.00 57.34 202 VAL A O 1
ATOM 1667 N N . GLU A 1 203 ? 2.866 28.034 30.737 1.00 51.62 203 GLU A N 1
ATOM 1668 C CA . GLU A 1 203 ? 3.025 26.661 31.244 1.00 51.62 203 GLU A CA 1
ATOM 1669 C C . GLU A 1 203 ? 3.678 25.712 30.231 1.00 51.62 203 GLU A C 1
ATOM 1671 O O . GLU A 1 203 ? 4.510 24.880 30.595 1.00 51.62 203 GLU A O 1
ATOM 1676 N N . ILE A 1 204 ? 3.388 25.865 28.935 1.00 57.00 204 ILE A N 1
ATOM 1677 C CA . ILE A 1 204 ? 4.076 25.084 27.892 1.00 57.00 204 ILE A CA 1
ATOM 1678 C C . ILE A 1 204 ? 5.571 25.447 27.843 1.00 57.00 204 ILE A C 1
ATOM 1680 O O . ILE A 1 204 ? 6.424 24.576 27.643 1.00 57.00 204 ILE A O 1
ATOM 1684 N N . ALA A 1 205 ? 5.908 26.723 28.053 1.00 54.84 205 ALA A N 1
ATOM 1685 C CA . ALA A 1 205 ? 7.293 27.184 28.092 1.00 54.84 205 ALA A CA 1
ATOM 1686 C C . ALA A 1 205 ? 8.048 26.683 29.338 1.00 54.84 205 ALA A C 1
ATOM 1688 O O . ALA A 1 205 ? 9.223 26.319 29.231 1.00 54.84 205 ALA A O 1
ATOM 1689 N N . SER A 1 206 ? 7.393 26.615 30.503 1.00 55.22 206 SER A N 1
ATOM 1690 C CA . SER A 1 206 ? 8.008 26.095 31.732 1.00 55.22 206 SER A CA 1
ATOM 1691 C C . SER A 1 206 ? 8.200 24.574 31.691 1.00 55.22 206 SER A C 1
ATOM 1693 O O . SER A 1 206 ? 9.274 24.093 32.061 1.00 55.22 206 SER A O 1
ATOM 1695 N N . ALA A 1 207 ? 7.245 23.820 31.137 1.00 53.59 207 ALA A N 1
ATOM 1696 C CA . ALA A 1 207 ? 7.362 22.369 30.957 1.00 53.59 207 ALA A CA 1
ATOM 1697 C C . ALA A 1 207 ? 8.486 21.977 29.974 1.00 53.59 207 ALA A C 1
ATOM 1699 O O . ALA A 1 207 ? 9.184 20.981 30.178 1.00 53.59 207 ALA A O 1
ATOM 1700 N N . ARG A 1 208 ? 8.723 22.784 28.926 1.00 55.94 208 ARG A N 1
ATOM 1701 C CA . ARG A 1 208 ? 9.859 22.585 28.003 1.00 55.94 208 ARG A CA 1
ATOM 1702 C C . ARG A 1 208 ? 11.220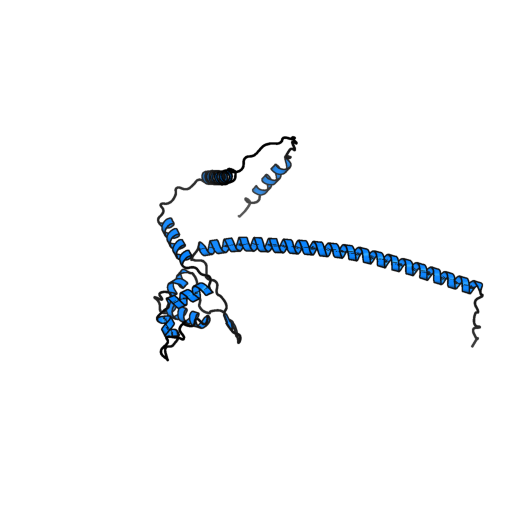 22.821 28.662 1.00 55.94 208 ARG A C 1
ATOM 1704 O O . ARG A 1 208 ? 12.172 22.136 28.300 1.00 55.94 208 ARG A O 1
ATOM 1711 N N . ARG A 1 209 ? 11.322 23.740 29.629 1.00 51.16 209 ARG A N 1
ATOM 1712 C CA . ARG A 1 209 ? 12.583 24.011 30.347 1.00 51.16 209 ARG A CA 1
ATOM 1713 C C . ARG A 1 209 ? 12.980 22.870 31.281 1.00 51.16 209 ARG A C 1
ATOM 1715 O O . ARG A 1 209 ? 14.140 22.480 31.285 1.00 51.16 209 ARG A O 1
ATOM 1722 N N . GLN A 1 210 ? 12.024 22.268 31.988 1.00 52.84 210 GLN A N 1
ATOM 1723 C CA . GLN A 1 210 ? 12.316 21.160 32.909 1.00 52.84 210 GLN A CA 1
ATOM 1724 C C . GLN A 1 210 ? 12.842 19.907 32.191 1.00 52.84 210 GLN A C 1
ATOM 1726 O O . GLN A 1 210 ? 13.703 19.205 32.714 1.00 52.84 210 GLN A O 1
ATOM 1731 N N . LYS A 1 211 ? 12.390 19.645 30.957 1.00 45.84 211 LYS A N 1
ATOM 1732 C CA . LYS A 1 211 ? 12.845 18.482 30.176 1.00 45.84 211 LYS A CA 1
ATOM 1733 C C . LYS A 1 211 ? 14.282 18.620 29.643 1.00 45.84 211 LYS A C 1
ATOM 1735 O O . LYS A 1 211 ? 14.874 17.611 29.272 1.00 45.84 211 LYS A O 1
ATOM 1740 N N . LEU A 1 212 ? 14.842 19.834 29.618 1.00 48.34 212 LEU A N 1
ATOM 1741 C CA . LEU A 1 212 ? 16.206 20.093 29.146 1.00 48.34 212 LEU A CA 1
ATOM 1742 C C . LEU A 1 212 ? 17.256 19.953 30.265 1.00 48.34 212 LEU A C 1
ATOM 1744 O O . LEU A 1 212 ? 18.388 19.569 29.989 1.00 48.34 212 LEU A O 1
ATOM 1748 N N . GLU A 1 213 ? 16.888 20.197 31.526 1.00 45.12 213 GLU A N 1
ATOM 1749 C CA . GLU A 1 213 ? 17.846 20.154 32.646 1.00 45.12 213 GLU A CA 1
ATOM 1750 C C . GLU A 1 213 ? 18.170 18.733 33.131 1.00 45.12 213 GLU A C 1
ATOM 1752 O O . GLU A 1 213 ? 19.252 18.486 33.657 1.00 45.12 213 GLU A O 1
ATOM 1757 N N . HIS A 1 214 ? 17.290 17.759 32.888 1.00 42.75 214 HIS A N 1
ATOM 1758 C CA . HIS A 1 214 ? 17.559 16.358 33.236 1.00 42.75 214 HIS A CA 1
ATOM 1759 C C . HIS A 1 214 ? 18.493 15.633 32.249 1.00 42.75 214 HIS A C 1
ATOM 1761 O O . HIS A 1 214 ? 18.903 14.509 32.528 1.00 42.75 214 HIS A O 1
ATOM 1767 N N . ALA A 1 215 ? 18.851 16.249 31.115 1.00 43.16 215 ALA A N 1
ATOM 1768 C CA . ALA A 1 215 ? 19.680 15.623 30.080 1.00 43.16 215 ALA A CA 1
ATOM 1769 C C . ALA A 1 215 ? 21.180 15.979 30.159 1.00 43.16 215 ALA A C 1
ATOM 1771 O O . ALA A 1 215 ? 21.974 15.387 29.434 1.00 43.16 215 ALA A O 1
ATOM 1772 N N . THR A 1 216 ? 21.595 16.922 31.015 1.00 40.84 216 THR A N 1
ATOM 1773 C CA . THR A 1 216 ? 22.971 17.469 31.002 1.00 40.84 216 THR A CA 1
ATOM 1774 C C . THR A 1 216 ? 23.786 17.213 32.274 1.00 40.84 216 THR A C 1
ATOM 1776 O O . THR A 1 216 ? 24.954 17.597 32.349 1.00 40.84 216 THR A O 1
ATOM 1779 N N . ALA A 1 217 ? 23.245 16.492 33.258 1.00 41.12 217 ALA A N 1
ATOM 1780 C CA . ALA A 1 217 ? 23.965 16.143 34.482 1.00 41.12 217 ALA A CA 1
ATOM 1781 C C . ALA A 1 217 ? 24.716 14.803 34.350 1.00 41.12 217 ALA A C 1
ATOM 1783 O O . ALA A 1 217 ? 24.348 13.806 34.968 1.00 41.12 217 ALA A O 1
ATOM 1784 N N . GLY A 1 218 ? 25.788 14.773 33.553 1.00 37.94 218 GLY A N 1
ATOM 1785 C CA . GLY A 1 218 ? 26.724 13.646 33.585 1.00 37.94 218 GLY A CA 1
ATOM 1786 C C . GLY A 1 218 ? 27.636 13.514 32.373 1.00 37.94 218 GLY A C 1
ATOM 1787 O O . GLY A 1 218 ? 27.380 12.666 31.531 1.00 37.94 218 GLY A O 1
ATOM 1788 N N . HIS A 1 219 ? 28.713 14.300 32.313 1.00 37.38 219 HIS A N 1
ATOM 1789 C CA . HIS A 1 219 ? 30.098 13.821 32.152 1.00 37.38 219 HIS A CA 1
ATOM 1790 C C . HIS A 1 219 ? 31.043 15.017 31.978 1.00 37.38 219 HIS A C 1
ATOM 1792 O O . HIS A 1 219 ? 31.023 15.736 30.986 1.00 37.38 219 HIS A O 1
ATOM 1798 N N . SER A 1 220 ? 31.888 15.208 32.987 1.00 35.66 220 SER A N 1
ATOM 1799 C CA . SER A 1 220 ? 33.019 16.128 32.984 1.00 35.66 220 SER A CA 1
ATOM 1800 C C . SER A 1 220 ? 34.225 15.440 32.343 1.00 35.66 220 SER A C 1
ATOM 1802 O O . SER A 1 220 ? 34.586 14.353 32.798 1.00 35.66 220 SER A O 1
ATOM 1804 N N . ARG A 1 221 ? 34.859 16.068 31.337 1.00 31.69 221 ARG A N 1
ATOM 1805 C CA . ARG A 1 221 ? 36.330 16.144 31.184 1.00 31.69 221 ARG A CA 1
ATOM 1806 C C . ARG A 1 221 ? 36.767 17.024 29.998 1.00 31.69 221 ARG A C 1
ATOM 1808 O O . ARG A 1 221 ? 36.569 16.666 28.850 1.00 31.69 221 ARG A O 1
ATOM 1815 N N . HIS A 1 222 ? 37.457 18.102 30.377 1.00 33.97 222 HIS A N 1
ATOM 1816 C CA . HIS A 1 222 ? 38.506 18.884 29.699 1.00 33.97 222 HIS A CA 1
ATOM 1817 C C . HIS A 1 222 ? 38.259 19.591 28.344 1.00 33.97 222 HIS A C 1
ATOM 1819 O O . HIS A 1 222 ? 37.813 18.963 27.391 1.00 33.97 222 HIS A O 1
ATOM 1825 N N . PRO A 1 223 ? 38.668 20.879 28.215 1.00 37.00 223 PRO A N 1
ATOM 1826 C CA . PRO A 1 223 ? 38.586 21.634 26.972 1.00 37.00 223 PRO A CA 1
ATOM 1827 C C . PRO A 1 223 ? 39.908 21.589 26.189 1.00 37.00 223 PRO A C 1
ATOM 1829 O O . PRO A 1 223 ? 40.991 21.733 26.761 1.00 37.00 223 PRO A O 1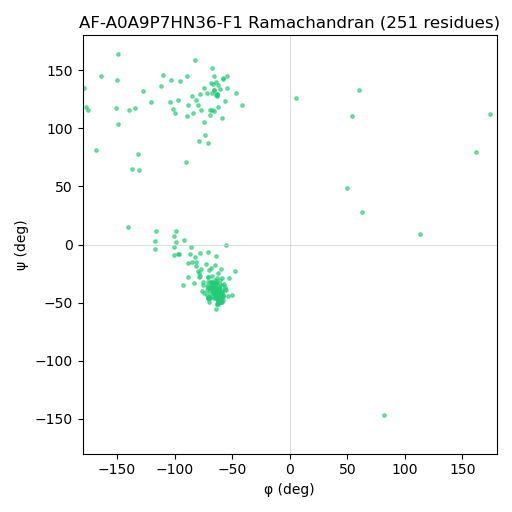
ATOM 1832 N N . GLN A 1 224 ? 39.809 21.486 24.865 1.00 29.92 224 GLN A N 1
ATOM 1833 C CA . GLN A 1 224 ? 40.795 22.056 23.953 1.00 29.92 224 GLN A CA 1
AT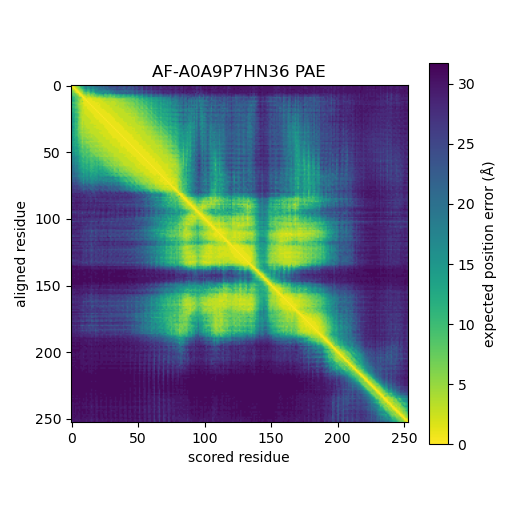OM 1834 C C . GLN A 1 224 ? 40.080 23.059 23.048 1.00 29.92 224 GLN A C 1
ATOM 1836 O O . GLN A 1 224 ? 39.089 22.757 22.393 1.00 29.92 224 GLN A O 1
ATOM 1841 N N . SER A 1 225 ? 40.588 24.281 23.104 1.00 32.84 225 SER A N 1
ATOM 1842 C CA . SER A 1 225 ? 40.323 25.418 22.232 1.00 32.84 225 SER A CA 1
ATOM 1843 C C . SER A 1 225 ? 40.549 25.093 20.754 1.00 32.84 225 SER A C 1
ATOM 1845 O O . SER A 1 225 ? 41.536 24.423 20.459 1.00 32.84 225 SER A O 1
ATOM 1847 N N . ILE A 1 226 ? 39.742 25.672 19.852 1.00 27.72 226 ILE A N 1
ATOM 1848 C CA . ILE A 1 226 ? 40.180 26.589 18.773 1.00 27.72 226 ILE A CA 1
ATOM 1849 C C . ILE A 1 226 ? 38.972 27.090 17.940 1.00 27.72 226 ILE A C 1
ATOM 1851 O O . ILE A 1 226 ? 38.096 26.319 17.569 1.00 27.72 226 ILE A O 1
ATOM 1855 N N . SER A 1 227 ? 39.015 28.410 17.711 1.00 27.92 227 SER A N 1
ATOM 1856 C CA . SER A 1 227 ? 38.440 29.290 16.672 1.00 27.92 227 SER A CA 1
ATOM 1857 C C . SER A 1 227 ? 36.941 29.303 16.350 1.00 27.92 227 SER A C 1
ATOM 1859 O O . SER A 1 227 ? 36.399 28.410 15.710 1.00 27.92 227 SER A O 1
ATOM 1861 N N . SER A 1 228 ? 36.344 30.437 16.725 1.00 39.22 228 SER A N 1
ATOM 1862 C CA . SER A 1 228 ? 35.592 31.380 15.887 1.00 39.22 228 SER A CA 1
ATOM 1863 C C . SER A 1 228 ? 35.344 30.996 14.427 1.00 39.22 228 SER A C 1
ATOM 1865 O O . SER A 1 228 ? 36.301 30.827 13.683 1.00 39.22 228 SER A O 1
ATOM 1867 N N . ASP A 1 229 ? 34.073 31.026 14.030 1.00 30.19 229 ASP A N 1
ATOM 1868 C CA . ASP A 1 229 ? 33.622 31.751 12.841 1.00 30.19 229 ASP A CA 1
ATOM 1869 C C . ASP A 1 229 ? 32.168 32.198 13.068 1.00 30.19 229 ASP A C 1
ATOM 1871 O O . ASP A 1 229 ? 31.267 31.391 13.305 1.00 30.19 229 ASP A O 1
ATOM 1875 N N . GLU A 1 230 ? 31.970 33.518 13.075 1.00 46.47 230 GLU A N 1
ATOM 1876 C CA . GLU A 1 230 ? 30.675 34.166 12.878 1.00 46.47 230 GLU A CA 1
ATOM 1877 C C . GLU A 1 230 ? 30.182 33.835 11.468 1.00 46.47 230 GLU A C 1
ATOM 1879 O O . GLU A 1 230 ? 30.889 34.099 10.497 1.00 46.47 230 GLU A O 1
ATOM 1884 N N . GLN A 1 231 ? 28.953 33.334 11.339 1.00 36.06 231 GLN A N 1
ATOM 1885 C CA . GLN A 1 231 ? 28.165 33.570 10.134 1.00 36.06 231 GLN A CA 1
ATOM 1886 C C . GLN A 1 231 ? 26.740 33.954 10.515 1.00 36.06 231 GLN A C 1
ATOM 1888 O O . GLN A 1 231 ? 26.006 33.209 11.166 1.00 36.06 231 GLN A O 1
ATOM 1893 N N . ASP A 1 232 ? 26.421 35.176 10.103 1.00 37.31 232 ASP A N 1
ATOM 1894 C CA . ASP A 1 232 ? 25.131 35.837 10.113 1.00 37.31 232 ASP A CA 1
ATOM 1895 C C . ASP A 1 232 ? 24.011 34.947 9.562 1.00 37.31 232 ASP A C 1
ATOM 1897 O O . ASP A 1 232 ? 24.092 34.419 8.452 1.00 37.31 232 ASP A O 1
ATOM 1901 N N . LEU A 1 233 ? 22.913 34.848 10.313 1.00 39.75 233 LEU A N 1
ATOM 1902 C CA . LEU A 1 233 ? 21.632 34.396 9.779 1.00 39.75 233 LEU A CA 1
ATOM 1903 C C . LEU A 1 233 ? 20.938 35.603 9.139 1.00 39.75 233 LEU A C 1
ATOM 1905 O O . LEU A 1 233 ? 20.577 36.563 9.820 1.00 39.75 233 LEU A O 1
ATOM 1909 N N . SER A 1 234 ? 20.790 35.560 7.816 1.00 46.41 234 SER A N 1
ATOM 1910 C CA . SER A 1 234 ? 20.199 36.619 7.002 1.00 46.41 234 SER A CA 1
ATOM 1911 C C . SER A 1 234 ? 18.707 36.830 7.286 1.00 46.41 234 SER A C 1
ATOM 1913 O O . SER A 1 234 ? 17.948 35.882 7.480 1.00 46.41 234 SER A O 1
ATOM 1915 N N . GLU A 1 235 ? 18.261 38.089 7.202 1.00 46.38 235 GLU A N 1
ATOM 1916 C CA . GLU A 1 235 ? 16.875 38.580 7.363 1.00 46.38 235 GLU A CA 1
ATOM 1917 C C . GLU A 1 235 ? 15.813 37.927 6.439 1.00 46.38 235 GLU A C 1
ATOM 1919 O O . GLU A 1 235 ? 14.624 38.242 6.533 1.00 46.38 235 GLU A O 1
ATOM 1924 N N . SER A 1 236 ? 16.199 36.992 5.567 1.00 47.56 236 SER A N 1
ATOM 1925 C CA . SER A 1 236 ? 15.309 36.252 4.663 1.00 47.56 236 SER A CA 1
ATOM 1926 C C . SER A 1 236 ? 14.351 35.299 5.386 1.00 47.56 236 SER A C 1
ATOM 1928 O O . SER A 1 236 ? 13.238 35.071 4.906 1.00 47.56 236 SER A O 1
ATOM 1930 N N . ASP A 1 237 ? 14.726 34.799 6.565 1.00 42.31 237 ASP A N 1
ATOM 1931 C CA . ASP A 1 237 ? 13.926 33.804 7.296 1.00 42.31 237 ASP A CA 1
ATOM 1932 C C . ASP A 1 237 ? 12.777 34.431 8.104 1.00 42.31 237 ASP A C 1
ATOM 1934 O O . ASP A 1 237 ? 11.813 33.755 8.474 1.00 42.31 237 ASP A O 1
ATOM 1938 N N . LEU A 1 238 ? 12.813 35.752 8.315 1.00 46.38 238 LEU A N 1
ATOM 1939 C CA . LEU A 1 238 ? 11.773 36.487 9.043 1.00 46.38 238 LEU A CA 1
ATOM 1940 C C . LEU A 1 238 ? 10.583 36.903 8.164 1.00 46.38 238 LEU A C 1
ATOM 1942 O O . LEU A 1 238 ? 9.509 37.186 8.698 1.00 46.38 238 LEU A O 1
ATOM 1946 N N . TYR A 1 239 ? 10.709 36.861 6.833 1.00 48.03 239 TYR A N 1
ATOM 1947 C CA . TYR A 1 239 ? 9.598 37.180 5.924 1.00 48.03 239 TYR A CA 1
ATOM 1948 C C . TYR A 1 239 ? 8.704 35.979 5.575 1.00 48.03 239 TYR A C 1
ATOM 1950 O O . TYR A 1 239 ? 7.559 36.173 5.164 1.00 48.03 239 TYR A O 1
ATOM 1958 N N . SER A 1 240 ? 9.150 34.741 5.817 1.00 42.91 240 SER A N 1
ATOM 1959 C CA . SER A 1 240 ? 8.343 33.538 5.545 1.00 42.91 240 SER A CA 1
ATOM 1960 C C . SER A 1 240 ? 7.276 33.271 6.623 1.00 42.91 240 SER A C 1
ATOM 1962 O O . SER A 1 240 ? 6.186 32.774 6.330 1.00 42.91 240 SER A O 1
ATOM 1964 N N . LEU A 1 241 ? 7.513 33.696 7.873 1.00 44.62 241 LEU A N 1
ATOM 1965 C CA . LEU A 1 241 ? 6.546 33.509 8.965 1.00 44.62 241 LEU A CA 1
ATOM 1966 C C . LEU A 1 241 ? 5.365 34.503 8.928 1.00 44.62 241 LEU A C 1
ATOM 1968 O O . LEU A 1 241 ? 4.311 34.227 9.501 1.00 44.62 241 LEU A O 1
ATOM 1972 N N . GLY A 1 242 ? 5.517 35.644 8.245 1.00 41.97 242 GLY A N 1
ATOM 1973 C CA . GLY A 1 242 ? 4.482 36.681 8.139 1.00 41.97 242 GLY A CA 1
ATOM 1974 C C . GLY A 1 242 ? 3.365 36.361 7.138 1.00 41.97 242 GLY A C 1
ATOM 1975 O O . GLY A 1 242 ? 2.230 36.798 7.320 1.00 41.97 242 GLY A O 1
ATOM 1976 N N . ALA A 1 243 ? 3.641 35.554 6.110 1.00 45.19 243 ALA A N 1
ATOM 1977 C CA . ALA A 1 243 ? 2.667 35.243 5.059 1.00 45.19 243 ALA A CA 1
ATOM 1978 C C . ALA A 1 243 ? 1.668 34.135 5.447 1.00 45.19 243 ALA A C 1
ATOM 1980 O O . ALA A 1 243 ? 0.587 34.040 4.864 1.00 45.19 243 ALA A O 1
ATOM 1981 N N . PHE A 1 244 ? 1.976 33.320 6.462 1.00 39.44 244 PHE A N 1
ATOM 1982 C CA . PHE A 1 244 ? 1.132 32.179 6.837 1.00 39.44 244 PHE A CA 1
ATOM 1983 C C . PHE A 1 244 ? -0.062 32.549 7.740 1.00 39.44 244 PHE A C 1
ATOM 1985 O O . PHE A 1 244 ? -0.971 31.740 7.931 1.00 39.44 244 PHE A O 1
ATOM 1992 N N . LEU A 1 245 ? -0.108 33.778 8.272 1.00 46.16 245 LEU A N 1
ATOM 1993 C CA . LEU A 1 245 ? -1.178 34.232 9.174 1.00 46.16 245 LEU A CA 1
ATOM 1994 C C . LEU A 1 245 ? -2.260 35.105 8.516 1.00 46.16 245 LEU A C 1
ATOM 1996 O O . LEU A 1 245 ? -3.252 35.414 9.175 1.00 46.16 245 LEU A O 1
ATOM 2000 N N . GLN A 1 246 ? -2.156 35.427 7.221 1.00 43.94 246 GLN A N 1
ATOM 2001 C CA . GLN A 1 246 ? -3.144 36.280 6.536 1.00 43.94 246 GLN A CA 1
ATOM 2002 C C . GLN A 1 246 ? -4.239 35.503 5.765 1.00 43.94 246 GLN A C 1
ATOM 2004 O O . GLN A 1 246 ? -5.207 36.107 5.314 1.00 43.94 246 GLN A O 1
ATOM 2009 N N . LEU A 1 247 ? -4.147 34.172 5.626 1.00 47.41 247 LEU A N 1
ATOM 2010 C CA . LEU A 1 247 ? -5.062 33.379 4.774 1.00 47.41 247 LEU A CA 1
ATOM 2011 C C . LEU A 1 247 ? -6.191 32.631 5.514 1.00 47.41 247 LEU A C 1
ATOM 2013 O O . LEU A 1 247 ? -6.920 31.859 4.899 1.00 47.41 247 LEU A O 1
ATOM 2017 N N . LYS A 1 248 ? -6.381 32.852 6.823 1.00 49.47 248 LYS A N 1
ATOM 2018 C CA . LYS A 1 248 ? -7.425 32.161 7.621 1.00 49.47 248 LYS A CA 1
ATOM 2019 C C . LYS A 1 248 ? -8.526 33.061 8.200 1.00 49.47 248 LYS A C 1
ATOM 2021 O O . LYS A 1 248 ? -9.330 32.574 8.989 1.00 49.47 248 LYS A O 1
ATOM 2026 N N . TYR A 1 249 ? -8.619 34.325 7.779 1.00 52.16 249 TYR A N 1
ATOM 2027 C CA . TYR A 1 249 ? -9.723 35.223 8.154 1.00 52.16 249 TYR A CA 1
ATOM 2028 C C . TYR A 1 249 ? -10.238 36.041 6.959 1.00 52.16 249 TYR A C 1
ATOM 2030 O O . TYR A 1 249 ? -10.106 37.256 6.923 1.00 52.16 249 TYR A O 1
ATOM 2038 N N . SER A 1 250 ? -10.809 35.363 5.963 1.00 43.78 250 SER A N 1
ATOM 2039 C CA . SER A 1 250 ? -11.752 35.914 4.972 1.00 43.78 250 SER A CA 1
ATOM 2040 C C . SER A 1 250 ? -12.196 34.746 4.081 1.00 43.78 250 SER A C 1
ATOM 2042 O O . SER A 1 250 ? -11.353 34.105 3.473 1.00 43.78 250 SER A O 1
ATOM 2044 N N . GLY A 1 251 ? -13.449 34.328 3.986 1.00 37.62 251 GLY A N 1
ATOM 2045 C CA . GLY A 1 251 ? -14.667 34.812 4.597 1.00 37.62 251 GLY A CA 1
ATOM 2046 C C . GLY A 1 251 ? -15.738 33.732 4.451 1.00 37.62 251 GLY A C 1
ATOM 2047 O O . GLY A 1 251 ? -15.774 32.998 3.465 1.00 37.62 251 GLY A O 1
ATOM 2048 N N . GLY A 1 252 ? -16.585 33.635 5.468 1.00 44.44 252 GLY A N 1
ATOM 2049 C CA . GLY A 1 252 ? -17.959 33.199 5.294 1.00 44.44 252 GLY A CA 1
ATOM 2050 C C . GLY A 1 252 ? -18.835 34.441 5.372 1.00 44.44 252 GLY A C 1
ATOM 2051 O O . GLY A 1 252 ? -18.747 35.161 6.365 1.00 44.44 252 GLY A O 1
ATOM 2052 N N . TYR A 1 253 ? -19.610 34.675 4.319 1.00 42.00 253 TYR A N 1
ATOM 2053 C CA . TYR A 1 253 ? -20.982 35.182 4.341 1.00 42.00 253 TYR A CA 1
ATOM 2054 C C . TYR A 1 253 ? -21.692 34.605 3.120 1.00 42.00 253 TYR A C 1
ATOM 2056 O O . TYR A 1 253 ? -21.077 34.639 2.031 1.00 42.00 253 TYR A O 1
#